Protein AF-A0A1V2QB77-F1 (afdb_monomer)

Foldseek 3Di:
DDCPDPVSVVQQVQFFLDWDFDPCVFLVLDDPPPDDRHIDGDGDCDVCVVVPFDDRYDLSVVVVVCLLQADALVVLVVLLVVLVVLVCLFVVVDPPRFDVVCCVVQVTRLSSLLSNLVSLQQLLVCQAPVDGDINHDPPSSVVSNCSSVNVDHPVVSVVSNVVSSVSSVVSSPVGPRHVGRPPVVVVVSVVVVVVVVVPDDRDD

pLDDT: mean 80.35, std 18.09, range [32.06, 98.62]

Structure (mmCIF, N/CA/C/O backbone):
data_AF-A0A1V2QB77-F1
#
_entry.id   AF-A0A1V2QB77-F1
#
loop_
_atom_site.group_PDB
_atom_site.id
_atom_site.type_symbol
_atom_site.label_atom_id
_atom_site.label_alt_id
_atom_site.label_comp_id
_atom_site.label_asym_id
_atom_site.label_entity_id
_atom_site.label_seq_id
_atom_site.pdbx_PDB_ins_code
_atom_site.Cartn_x
_atom_site.Cartn_y
_atom_site.Cartn_z
_atom_site.occupancy
_atom_site.B_iso_or_equiv
_atom_site.auth_seq_id
_atom_site.auth_comp_id
_atom_site.auth_asym_id
_atom_site.auth_atom_id
_atom_site.pdbx_PDB_model_num
ATOM 1 N N . MET A 1 1 ? 9.855 23.430 3.035 1.00 39.47 1 MET A N 1
ATOM 2 C CA . MET A 1 1 ? 9.643 24.239 1.811 1.00 39.47 1 MET A CA 1
ATOM 3 C C . MET A 1 1 ? 8.223 23.953 1.324 1.00 39.47 1 MET A C 1
ATOM 5 O O . MET A 1 1 ? 7.832 22.796 1.398 1.00 39.47 1 MET A O 1
ATOM 9 N N . LYS A 1 2 ? 7.403 24.943 0.934 1.00 32.06 2 LYS A N 1
ATOM 10 C CA . LYS A 1 2 ? 6.043 24.651 0.428 1.00 32.06 2 LYS A CA 1
ATOM 11 C C . LYS A 1 2 ? 6.124 24.269 -1.052 1.00 32.06 2 LYS A C 1
ATOM 13 O O . LYS A 1 2 ? 6.366 25.130 -1.888 1.00 32.06 2 LYS A O 1
ATOM 18 N N . HIS A 1 3 ? 5.888 22.996 -1.362 1.00 44.03 3 HIS A N 1
ATOM 19 C CA . HIS A 1 3 ? 5.879 22.473 -2.737 1.00 44.03 3 HIS A CA 1
ATOM 20 C C . HIS A 1 3 ? 4.583 22.793 -3.511 1.00 44.03 3 HIS A C 1
ATOM 22 O O . HIS A 1 3 ? 4.414 22.365 -4.642 1.00 44.03 3 HIS A O 1
ATOM 28 N N . SER A 1 4 ? 3.676 23.580 -2.925 1.00 51.41 4 SER A N 1
ATOM 29 C CA . SER A 1 4 ? 2.405 24.012 -3.519 1.00 51.41 4 SER A CA 1
ATOM 30 C C . SER A 1 4 ? 2.523 25.306 -4.343 1.00 51.41 4 SER A C 1
ATOM 32 O O . SER A 1 4 ? 1.584 26.101 -4.368 1.00 51.41 4 SER A O 1
ATOM 34 N N . SER A 1 5 ? 3.690 25.596 -4.928 1.00 56.19 5 SER A N 1
ATOM 35 C CA . SER A 1 5 ? 3.838 26.756 -5.816 1.00 56.19 5 SER A CA 1
ATOM 36 C C . SER A 1 5 ? 3.385 26.388 -7.237 1.00 56.19 5 SER A C 1
ATOM 38 O O . SER A 1 5 ? 3.546 25.231 -7.635 1.00 56.19 5 SER A O 1
ATOM 40 N N . PRO A 1 6 ? 2.892 27.349 -8.043 1.00 58.88 6 PRO A N 1
ATOM 41 C CA . PRO A 1 6 ? 2.571 27.098 -9.451 1.00 58.88 6 PRO A CA 1
ATOM 42 C C . PRO A 1 6 ? 3.759 26.533 -10.245 1.00 58.88 6 PRO A C 1
ATOM 44 O O . PRO A 1 6 ? 3.574 25.740 -11.159 1.00 58.88 6 PRO A O 1
ATOM 47 N N . GLN A 1 7 ? 4.987 26.894 -9.857 1.00 50.34 7 GLN A N 1
ATOM 48 C CA . GLN A 1 7 ? 6.222 26.395 -10.460 1.00 50.34 7 GLN A CA 1
ATOM 49 C C . GLN A 1 7 ? 6.449 24.903 -10.166 1.00 50.34 7 GLN A C 1
ATOM 51 O O . GLN A 1 7 ? 6.724 24.143 -11.089 1.00 50.34 7 GLN A O 1
ATOM 56 N N . PHE A 1 8 ? 6.296 24.461 -8.913 1.00 52.81 8 PHE A N 1
ATOM 57 C CA . PHE A 1 8 ? 6.429 23.041 -8.564 1.00 52.81 8 PHE A CA 1
ATOM 58 C C . PHE A 1 8 ? 5.280 22.198 -9.132 1.00 52.81 8 PHE A C 1
ATOM 60 O O . PHE A 1 8 ? 5.525 21.084 -9.590 1.00 52.81 8 PHE A O 1
ATOM 67 N N . ALA A 1 9 ? 4.059 22.743 -9.178 1.00 59.78 9 ALA A N 1
ATOM 68 C CA . ALA A 1 9 ? 2.928 22.106 -9.850 1.00 59.78 9 ALA A CA 1
ATOM 69 C C . ALA A 1 9 ? 3.197 21.922 -11.355 1.00 59.78 9 ALA A C 1
ATOM 71 O O . ALA A 1 9 ? 3.054 20.817 -11.865 1.00 59.78 9 ALA A O 1
ATOM 72 N N . ALA A 1 10 ? 3.685 22.959 -12.047 1.00 57.38 10 ALA A N 1
ATOM 73 C CA . ALA A 1 10 ? 4.017 22.880 -13.470 1.00 57.38 10 ALA A CA 1
ATOM 74 C C . ALA A 1 10 ? 5.183 21.918 -13.772 1.00 57.38 10 ALA A C 1
ATOM 76 O O . ALA A 1 10 ? 5.152 21.241 -14.797 1.00 57.38 10 ALA A O 1
ATOM 77 N N . ILE A 1 11 ? 6.194 21.832 -12.898 1.00 54.03 11 ILE A N 1
ATOM 78 C CA . ILE A 1 11 ? 7.282 20.842 -13.017 1.00 54.03 11 ILE A CA 1
ATOM 79 C C . ILE A 1 11 ? 6.726 19.421 -12.856 1.00 54.03 11 ILE A C 1
ATOM 81 O O . ILE A 1 11 ? 7.035 18.547 -13.664 1.00 54.03 11 ILE A O 1
ATOM 85 N N . ALA A 1 12 ? 5.866 19.194 -11.858 1.00 56.16 12 ALA A N 1
ATOM 86 C CA . ALA A 1 12 ? 5.223 17.901 -11.657 1.00 56.16 12 ALA A CA 1
ATOM 87 C C . ALA A 1 12 ? 4.338 17.516 -12.856 1.00 56.16 12 ALA A C 1
ATOM 89 O O . ALA A 1 12 ? 4.507 16.429 -13.401 1.00 56.16 12 ALA A O 1
ATOM 90 N N . GLU A 1 13 ? 3.446 18.393 -13.322 1.00 60.09 13 GLU A N 1
ATOM 91 C CA . GLU A 1 13 ? 2.549 18.091 -14.448 1.00 60.09 13 GLU A CA 1
ATOM 92 C C . GLU A 1 13 ? 3.284 17.809 -15.765 1.00 60.09 13 GLU A C 1
ATOM 94 O O . GLU A 1 13 ? 2.809 16.995 -16.552 1.00 60.09 13 GLU A O 1
ATOM 99 N N . ARG A 1 14 ? 4.439 18.445 -16.008 1.00 49.50 14 ARG A N 1
ATOM 100 C CA . ARG A 1 14 ? 5.188 18.311 -17.272 1.00 49.50 14 ARG A CA 1
ATOM 101 C C . ARG A 1 14 ? 6.132 17.114 -17.328 1.00 49.50 14 ARG A C 1
ATOM 103 O O . ARG A 1 14 ? 6.369 16.610 -18.420 1.00 49.50 14 ARG A O 1
ATOM 110 N N . SER A 1 15 ? 6.653 16.667 -16.186 1.00 49.16 15 SER A N 1
ATOM 111 C CA . SER A 1 15 ? 7.662 15.595 -16.119 1.00 49.16 15 SER A CA 1
ATOM 112 C C . SER A 1 15 ? 7.138 14.293 -15.494 1.00 49.16 15 SER A C 1
ATOM 114 O O . SER A 1 15 ? 7.897 13.346 -15.289 1.00 49.16 15 SER A O 1
ATOM 116 N N . THR A 1 16 ? 5.840 14.211 -15.181 1.00 59.75 16 THR A N 1
ATOM 117 C CA . THR A 1 16 ? 5.238 12.985 -14.638 1.00 59.75 16 THR A CA 1
ATOM 118 C C . THR A 1 16 ? 4.987 11.943 -15.736 1.00 59.75 16 THR A C 1
ATOM 120 O O . THR A 1 16 ? 4.058 12.062 -16.527 1.00 59.75 16 THR A O 1
ATOM 123 N N . ILE A 1 17 ? 5.774 10.867 -15.701 1.00 54.66 17 ILE A N 1
ATOM 124 C CA . ILE A 1 17 ? 5.675 9.659 -16.544 1.00 54.66 17 ILE A CA 1
ATOM 125 C C . ILE A 1 17 ? 4.428 8.839 -16.207 1.00 54.66 17 ILE A C 1
ATOM 127 O O . ILE A 1 17 ? 3.797 8.214 -17.058 1.00 54.66 17 ILE A O 1
ATOM 131 N N . LEU A 1 18 ? 4.099 8.786 -14.919 1.00 58.28 18 LEU A N 1
ATOM 132 C CA . LEU A 1 18 ? 2.979 8.019 -14.404 1.00 58.28 18 LEU A CA 1
ATOM 133 C C . LEU A 1 18 ? 2.288 8.849 -13.337 1.00 58.28 18 LEU A C 1
ATOM 135 O O . LEU A 1 18 ? 2.729 8.844 -12.190 1.00 58.28 18 LEU A O 1
ATOM 139 N N . ARG A 1 19 ? 1.211 9.545 -13.714 1.00 69.25 19 ARG A N 1
ATOM 140 C CA . ARG A 1 19 ? 0.287 10.139 -12.749 1.00 69.25 19 ARG A CA 1
ATOM 141 C C . ARG A 1 19 ? -0.822 9.137 -12.508 1.00 69.25 19 ARG A C 1
ATOM 143 O O . ARG A 1 19 ? -1.730 8.998 -13.323 1.00 69.25 19 ARG A O 1
ATOM 150 N N . VAL A 1 20 ? -0.725 8.418 -11.401 1.00 71.56 20 VAL A N 1
ATOM 151 C CA . VAL A 1 20 ? -1.855 7.656 -10.880 1.00 71.56 20 VAL A CA 1
ATOM 152 C C . VAL A 1 20 ? -2.559 8.521 -9.852 1.00 71.56 20 VAL A C 1
ATOM 154 O O . VAL A 1 20 ? -1.921 9.106 -8.976 1.00 71.56 20 VAL A O 1
ATOM 157 N N . GLN A 1 21 ? -3.882 8.603 -9.942 1.00 77.88 21 GLN A N 1
ATOM 158 C CA . GLN A 1 21 ? -4.649 8.985 -8.768 1.00 77.88 21 GLN A CA 1
ATOM 159 C C . GLN A 1 21 ? -4.382 7.906 -7.701 1.00 77.88 21 GLN A C 1
ATOM 161 O O . GLN A 1 21 ? -4.268 6.719 -8.017 1.00 77.88 21 GLN A O 1
ATOM 166 N N . VAL A 1 22 ? -4.206 8.318 -6.452 1.00 77.19 22 VAL A N 1
ATOM 167 C CA . VAL A 1 22 ? -3.980 7.418 -5.315 1.00 77.19 22 VAL A CA 1
ATOM 168 C C . VAL A 1 22 ? -4.951 7.790 -4.196 1.00 77.19 22 VAL A C 1
ATOM 170 O O . VAL A 1 22 ? -5.940 8.486 -4.430 1.00 77.19 22 VAL A O 1
ATOM 173 N N . GLY A 1 23 ? -4.706 7.305 -2.979 1.00 77.50 23 GLY A N 1
ATOM 174 C CA . GLY A 1 23 ? -5.490 7.722 -1.823 1.00 77.50 23 GLY A CA 1
ATOM 175 C C . GLY A 1 23 ? -6.938 7.234 -1.853 1.00 77.50 23 GLY A C 1
ATO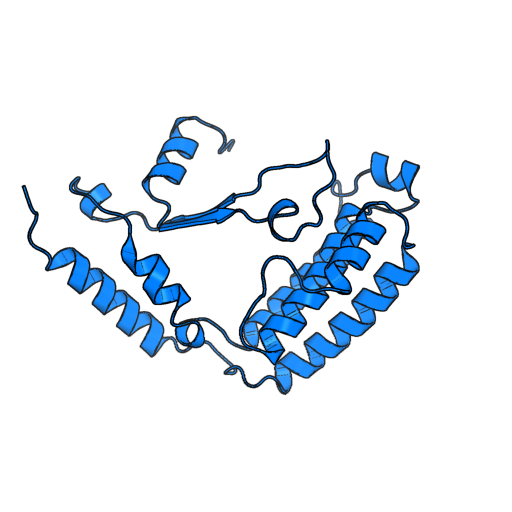M 176 O O . GLY A 1 23 ? -7.309 6.331 -2.607 1.00 77.50 23 GLY A O 1
ATOM 177 N N . SER A 1 24 ? -7.755 7.790 -0.959 1.00 74.06 24 SER A N 1
ATOM 178 C CA . SER A 1 24 ? -9.091 7.270 -0.616 1.00 74.06 24 SER A CA 1
ATOM 179 C C . SER A 1 24 ? -9.999 7.074 -1.836 1.00 74.06 24 SER A C 1
ATOM 181 O O . SER A 1 24 ? -10.720 6.081 -1.905 1.00 74.06 24 SER A O 1
ATOM 183 N N . GLY A 1 25 ? -9.929 7.986 -2.813 1.00 77.81 25 GLY A N 1
ATOM 184 C CA . GLY A 1 25 ? -10.757 7.962 -4.021 1.00 77.81 25 GLY A CA 1
ATOM 185 C C . GLY A 1 25 ? -10.604 6.684 -4.845 1.00 77.81 25 GLY A C 1
ATOM 186 O O . GLY A 1 25 ? -11.597 6.025 -5.141 1.00 77.81 25 GLY A O 1
ATOM 187 N N . VAL A 1 26 ? -9.371 6.285 -5.169 1.00 79.62 26 VAL A N 1
ATOM 188 C CA . VAL A 1 26 ? -9.114 5.138 -6.069 1.00 79.62 26 VAL A CA 1
ATOM 189 C C . VAL A 1 26 ? -9.321 3.796 -5.378 1.00 79.62 26 VAL A C 1
ATOM 191 O O . VAL A 1 26 ? -9.775 2.834 -5.992 1.00 79.62 26 VAL A O 1
ATOM 194 N N . HIS A 1 27 ? -9.066 3.740 -4.073 1.00 76.62 27 HIS A N 1
ATOM 195 C CA . HIS A 1 27 ? -9.426 2.583 -3.255 1.00 76.62 27 HIS A CA 1
ATOM 196 C C . HIS A 1 27 ? -10.933 2.514 -2.956 1.00 76.62 27 HIS A C 1
ATOM 198 O O . HIS A 1 27 ? -11.372 1.577 -2.299 1.00 76.62 27 HIS A O 1
ATOM 204 N N . GLY A 1 28 ? -11.721 3.505 -3.391 1.00 75.75 28 GLY A N 1
ATOM 205 C CA . GLY A 1 28 ? -13.160 3.601 -3.157 1.00 75.75 28 GLY A CA 1
ATOM 206 C C . GLY A 1 28 ? -13.563 3.928 -1.714 1.00 75.75 28 GLY A C 1
ATOM 207 O O . GLY A 1 28 ? -14.758 4.040 -1.451 1.00 75.75 28 GLY A O 1
ATOM 208 N N . THR A 1 29 ? -12.610 4.113 -0.795 1.00 75.50 29 THR A N 1
ATOM 209 C CA . THR A 1 29 ? -12.823 4.412 0.637 1.00 75.50 29 THR A CA 1
ATOM 210 C C . THR A 1 29 ? -12.960 5.910 0.947 1.00 75.50 29 THR A C 1
ATOM 212 O O . THR A 1 29 ? -12.952 6.317 2.111 1.00 75.50 29 THR A O 1
ATOM 215 N N . ALA A 1 30 ? -13.084 6.722 -0.102 1.00 77.44 30 ALA A N 1
ATOM 216 C CA . ALA A 1 30 ? -13.562 8.099 -0.082 1.00 77.44 30 ALA A CA 1
ATOM 217 C C . ALA A 1 30 ? -14.900 8.250 0.672 1.00 77.44 30 ALA A C 1
ATOM 219 O O . ALA A 1 30 ? -15.753 7.359 0.639 1.00 77.44 30 ALA A O 1
ATOM 220 N N . ILE A 1 31 ? -15.083 9.392 1.340 1.00 72.19 31 ILE A N 1
ATOM 221 C CA . ILE A 1 31 ? -16.348 9.796 1.966 1.00 72.19 31 ILE A CA 1
ATOM 222 C C . ILE A 1 31 ? -16.729 11.154 1.395 1.00 72.19 31 ILE A C 1
ATOM 224 O O . ILE A 1 31 ? -16.030 12.146 1.605 1.00 72.19 31 ILE A O 1
ATOM 228 N N . GLN A 1 32 ? -17.901 11.196 0.761 1.00 67.12 32 GLN A N 1
ATOM 229 C CA . GLN A 1 32 ? -18.459 12.387 0.136 1.00 67.12 32 GLN A CA 1
ATOM 230 C C . GLN A 1 32 ? -18.414 13.596 1.090 1.00 67.12 32 GLN A C 1
ATOM 232 O O . GLN A 1 32 ? -19.028 13.590 2.157 1.00 67.12 32 GLN A O 1
ATOM 237 N N . GLY A 1 33 ? -17.668 14.633 0.698 1.00 64.44 33 GLY A N 1
ATOM 238 C CA . GLY A 1 33 ? -17.461 15.853 1.490 1.00 64.44 33 GLY A CA 1
ATOM 239 C C . GLY A 1 33 ? -16.198 15.881 2.367 1.00 64.44 33 GLY A C 1
ATOM 240 O O . GLY A 1 33 ? -15.935 16.908 2.985 1.00 64.44 33 GLY A O 1
ATOM 241 N N . GLN A 1 34 ? -15.397 14.810 2.407 1.00 61.62 34 GLN A N 1
ATOM 242 C CA . GLN A 1 34 ? -14.071 14.768 3.055 1.00 61.62 34 GLN A CA 1
ATOM 243 C C . GLN A 1 34 ? -12.936 14.361 2.095 1.00 61.62 34 GLN A C 1
ATOM 245 O O . GLN A 1 34 ? -11.851 13.992 2.548 1.00 61.62 34 GLN A O 1
ATOM 250 N N . ASP A 1 35 ? -13.182 14.395 0.785 1.00 57.47 35 ASP A N 1
ATOM 251 C CA . ASP A 1 35 ? -12.281 13.807 -0.206 1.00 57.47 35 ASP A CA 1
ATOM 252 C C . ASP A 1 35 ? -11.169 14.761 -0.663 1.00 57.47 35 ASP A C 1
ATOM 254 O O . ASP A 1 35 ? -11.401 15.764 -1.341 1.00 57.47 35 ASP A O 1
ATOM 258 N N . ASP A 1 36 ? -9.936 14.382 -0.335 1.00 62.44 36 ASP A N 1
ATOM 259 C CA . ASP A 1 36 ? -8.702 14.840 -0.956 1.00 62.44 36 ASP A CA 1
ATOM 260 C C . ASP A 1 36 ? -8.460 14.084 -2.288 1.00 62.44 36 ASP A C 1
ATOM 262 O O . ASP A 1 36 ? -8.476 12.852 -2.339 1.00 62.44 36 ASP A O 1
ATOM 266 N N . ARG A 1 37 ? -8.225 14.807 -3.400 1.00 68.56 37 ARG A N 1
ATOM 267 C CA . ARG A 1 37 ? -7.758 14.193 -4.663 1.00 68.56 37 ARG A CA 1
ATOM 268 C C . ARG A 1 37 ? -6.249 13.980 -4.582 1.00 68.56 37 ARG A C 1
ATOM 270 O O . ARG A 1 37 ? -5.475 14.816 -5.041 1.00 68.56 37 ARG A O 1
ATOM 277 N N . ASP A 1 38 ? -5.849 12.853 -4.010 1.00 75.69 38 ASP A N 1
ATOM 278 C CA . ASP A 1 38 ? -4.448 12.443 -3.996 1.00 75.69 38 ASP A CA 1
ATOM 279 C C . ASP A 1 38 ? -3.998 11.963 -5.388 1.00 75.69 38 ASP A C 1
ATOM 281 O O . ASP A 1 38 ? -4.652 11.136 -6.030 1.00 75.69 38 ASP A O 1
ATOM 285 N N . GLU A 1 39 ? -2.837 12.429 -5.842 1.00 78.19 39 GLU A N 1
ATOM 286 C CA . GLU A 1 39 ? -2.163 11.948 -7.050 1.00 78.19 39 GLU A CA 1
ATOM 287 C C . GLU A 1 39 ? -0.701 11.637 -6.718 1.00 78.19 39 GLU A C 1
ATOM 289 O O . GLU A 1 39 ? -0.023 12.429 -6.063 1.00 78.19 39 GLU A O 1
ATOM 294 N N . MET A 1 40 ? -0.202 10.486 -7.174 1.00 71.00 40 MET A N 1
ATOM 295 C CA . MET A 1 40 ? 1.212 10.133 -7.082 1.00 71.00 40 MET A CA 1
ATOM 296 C C . MET A 1 40 ? 1.814 10.125 -8.483 1.00 71.00 40 MET A C 1
ATOM 298 O O . MET A 1 40 ? 1.353 9.405 -9.371 1.00 71.00 40 MET A O 1
ATOM 302 N N . GLY A 1 41 ? 2.843 10.950 -8.664 1.00 67.38 41 GLY A N 1
ATOM 303 C CA . GLY A 1 41 ? 3.648 11.004 -9.875 1.00 67.38 41 GLY A CA 1
ATOM 304 C C . GLY A 1 41 ? 4.930 10.191 -9.722 1.00 67.38 41 GLY A C 1
ATOM 305 O O . GLY A 1 41 ? 5.663 10.386 -8.752 1.00 67.38 41 GLY A O 1
ATOM 306 N N . ILE A 1 42 ? 5.247 9.337 -10.697 1.00 63.88 42 ILE A N 1
ATOM 307 C CA . ILE A 1 42 ? 6.650 9.015 -10.995 1.00 63.88 42 ILE A CA 1
ATOM 308 C C . ILE A 1 42 ? 7.134 10.037 -12.017 1.00 63.88 42 ILE A C 1
ATOM 310 O O . ILE A 1 42 ? 6.538 10.180 -13.083 1.00 63.88 42 ILE A O 1
ATOM 314 N N . CYS A 1 43 ? 8.217 10.728 -11.682 1.00 58.72 43 CYS A N 1
ATOM 315 C CA . CYS A 1 43 ? 8.886 11.716 -12.516 1.00 58.72 43 CYS A CA 1
ATOM 316 C C . CYS A 1 43 ? 10.332 11.259 -12.744 1.00 58.72 43 CYS A C 1
ATOM 318 O O . CYS A 1 43 ? 10.996 10.832 -11.799 1.00 58.72 43 CYS A O 1
ATOM 320 N N . VAL A 1 44 ? 10.812 11.351 -13.983 1.00 50.56 44 VAL A N 1
ATOM 321 C CA . VAL A 1 44 ? 12.249 11.396 -14.295 1.00 50.56 44 VAL A CA 1
ATOM 322 C C . VAL A 1 44 ? 12.473 12.753 -14.933 1.00 50.56 44 VAL A C 1
ATOM 324 O O . VAL A 1 44 ? 11.677 13.148 -15.778 1.00 50.56 44 VAL A O 1
ATOM 327 N N . GLU A 1 45 ? 13.530 13.459 -14.539 1.00 49.16 45 GLU A N 1
ATOM 328 C CA . GLU A 1 45 ? 13.966 14.676 -15.227 1.00 49.16 45 GLU A CA 1
ATOM 329 C C . GLU A 1 45 ? 14.487 14.283 -16.624 1.00 49.16 45 GLU A C 1
ATOM 331 O O . GLU A 1 45 ? 15.532 13.633 -16.713 1.00 49.16 45 GLU A O 1
ATOM 336 N N . PRO A 1 46 ? 13.766 14.587 -17.722 1.00 46.62 46 PRO A N 1
ATOM 337 C CA . PRO A 1 46 ? 14.113 14.026 -19.027 1.00 46.62 46 PRO A CA 1
ATOM 338 C C . PRO A 1 46 ? 15.255 14.818 -19.684 1.00 46.62 46 PRO A C 1
ATOM 340 O O . PRO A 1 46 ? 15.186 16.047 -19.695 1.00 46.62 46 PRO A O 1
ATOM 343 N N . PRO A 1 47 ? 16.271 14.189 -20.305 1.00 42.44 47 PRO A N 1
ATOM 344 C CA . PRO A 1 47 ? 17.364 14.906 -20.965 1.00 42.44 47 PRO A CA 1
ATOM 345 C C . PRO A 1 47 ? 16.906 15.836 -22.092 1.00 42.44 47 PRO A C 1
ATOM 347 O O . PRO A 1 47 ? 17.423 16.937 -22.203 1.00 42.44 47 PRO A O 1
ATOM 350 N N . GLU A 1 48 ? 15.871 15.489 -22.856 1.00 41.59 48 GLU A N 1
ATOM 351 C CA . GLU A 1 48 ? 15.250 16.363 -23.873 1.00 41.59 48 GLU A CA 1
ATOM 352 C C . GLU A 1 48 ? 14.247 17.362 -23.266 1.00 41.59 48 GLU A C 1
ATOM 354 O O . GLU A 1 48 ? 13.562 18.091 -23.971 1.00 41.59 48 GLU A O 1
ATOM 359 N N . TYR A 1 49 ? 14.193 17.450 -21.941 1.00 46.59 49 TYR A N 1
ATOM 360 C CA . TYR A 1 49 ? 13.600 18.539 -21.161 1.00 46.59 49 TYR A CA 1
ATOM 361 C C . TYR A 1 49 ? 14.666 19.228 -20.273 1.00 46.59 49 TYR A C 1
ATOM 363 O O . TYR A 1 49 ? 14.398 20.275 -19.689 1.00 46.59 49 TYR A O 1
ATOM 371 N N . VAL A 1 50 ? 15.899 18.703 -20.264 1.00 41.66 50 VAL A N 1
ATOM 372 C CA . VAL A 1 50 ? 17.157 19.411 -19.976 1.00 41.66 50 VAL A CA 1
ATOM 373 C C . VAL A 1 50 ? 17.689 20.103 -21.256 1.00 41.66 50 VAL A C 1
ATOM 375 O O . VAL A 1 50 ? 18.417 21.085 -21.144 1.00 41.66 50 VAL A O 1
ATOM 378 N N . VAL A 1 51 ? 17.291 19.654 -22.467 1.00 38.53 51 VAL A N 1
ATOM 379 C CA . VAL A 1 51 ? 17.694 20.227 -23.780 1.00 38.53 51 VAL A CA 1
ATOM 380 C C . VAL A 1 51 ? 16.559 20.538 -24.792 1.00 38.53 51 VAL A C 1
ATOM 382 O O . VAL A 1 51 ? 16.845 21.101 -25.843 1.00 38.53 51 VAL A O 1
ATOM 385 N N . GLY A 1 52 ? 15.283 20.260 -24.481 1.00 41.97 52 GLY A N 1
ATOM 386 C CA . GLY A 1 52 ? 14.086 20.914 -25.068 1.00 41.97 52 GLY A CA 1
ATOM 387 C C . GLY A 1 52 ? 13.436 20.386 -26.3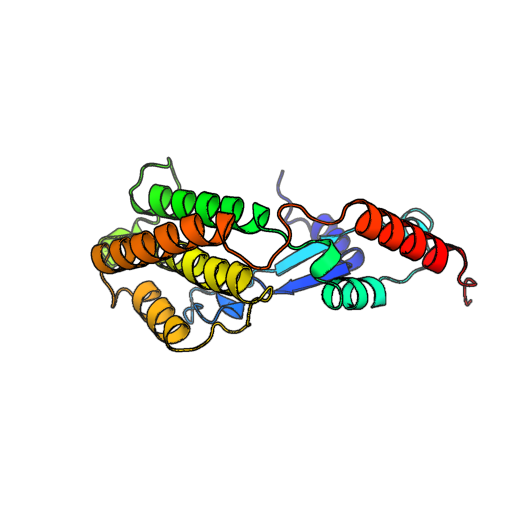73 1.00 41.97 52 GLY A C 1
ATO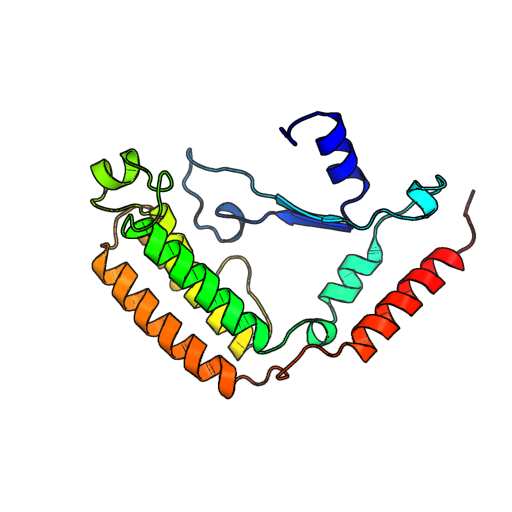M 388 O O . GLY A 1 52 ? 13.313 21.176 -27.306 1.00 41.97 52 GLY A O 1
ATOM 389 N N . LEU A 1 53 ? 12.975 19.120 -26.461 1.00 39.25 53 LEU A N 1
ATOM 390 C CA . LEU A 1 53 ? 12.417 18.509 -27.699 1.00 39.25 53 LEU A CA 1
ATOM 391 C C . LEU A 1 53 ? 11.189 17.551 -27.573 1.00 39.25 53 LEU A C 1
ATOM 393 O O . LEU A 1 53 ? 10.661 17.166 -28.614 1.00 39.25 53 LEU A O 1
ATOM 397 N N . GLU A 1 54 ? 10.703 17.199 -26.368 1.00 40.34 54 GLU A N 1
ATOM 398 C CA . GLU A 1 54 ? 9.599 16.219 -26.106 1.00 40.34 54 GLU A CA 1
ATOM 399 C C . GLU A 1 54 ? 9.916 14.710 -26.393 1.00 40.34 54 GLU A C 1
ATOM 401 O O . GLU A 1 54 ? 10.947 14.420 -26.989 1.00 40.34 54 GLU A O 1
ATOM 406 N N . ARG A 1 55 ? 9.164 13.661 -25.959 1.00 48.56 55 ARG A N 1
ATOM 407 C CA . ARG A 1 55 ? 7.825 13.523 -25.305 1.00 48.56 55 ARG A CA 1
ATOM 408 C C . ARG A 1 55 ? 7.712 12.316 -24.320 1.00 48.56 55 ARG A C 1
ATOM 410 O O . ARG A 1 55 ? 8.253 11.246 -24.561 1.00 48.56 55 ARG A O 1
ATOM 417 N N . PHE A 1 56 ? 6.907 12.492 -23.263 1.00 50.47 56 PHE A N 1
ATOM 418 C CA . PHE A 1 56 ? 6.698 11.683 -22.031 1.00 50.47 56 PHE A CA 1
ATOM 419 C C . PHE A 1 56 ? 6.151 10.215 -21.980 1.00 50.47 56 PHE A C 1
ATOM 421 O O . PHE A 1 56 ? 5.980 9.719 -20.867 1.00 50.47 56 PHE A O 1
ATOM 428 N N . ASP A 1 57 ? 5.733 9.538 -23.064 1.00 56.12 57 ASP A N 1
ATOM 429 C CA . ASP A 1 57 ? 4.565 8.603 -22.979 1.00 56.12 57 ASP A CA 1
ATOM 430 C C . ASP A 1 57 ? 4.806 7.080 -22.680 1.00 56.12 57 ASP A C 1
ATOM 432 O O . ASP A 1 57 ? 4.665 6.615 -21.545 1.00 56.12 57 ASP A O 1
ATOM 436 N N . ASP A 1 58 ? 5.104 6.247 -23.691 1.00 62.69 58 ASP A N 1
ATOM 437 C CA . ASP A 1 58 ? 4.876 4.779 -23.695 1.00 62.69 58 ASP A CA 1
ATOM 438 C C . ASP A 1 58 ? 5.612 3.927 -22.645 1.00 62.69 58 ASP A C 1
ATOM 440 O O . ASP A 1 58 ? 5.136 2.851 -22.258 1.00 62.69 58 ASP A O 1
ATOM 444 N N . LEU A 1 59 ? 6.764 4.383 -22.151 1.00 70.69 59 LEU A N 1
ATOM 445 C CA . LEU A 1 59 ? 7.614 3.612 -21.234 1.00 70.69 59 LEU A CA 1
ATOM 446 C C . LEU A 1 59 ? 6.894 3.271 -19.917 1.00 70.69 59 LEU A C 1
ATOM 448 O O . LEU A 1 59 ? 7.079 2.185 -19.363 1.00 70.69 59 LEU A O 1
ATOM 452 N N . GLY A 1 60 ? 6.007 4.156 -19.449 1.00 66.50 60 GLY A N 1
ATOM 453 C CA . GLY A 1 60 ? 5.181 3.924 -18.263 1.00 66.50 60 GLY A CA 1
ATOM 454 C C . GLY A 1 60 ? 4.075 2.879 -18.466 1.00 66.50 60 GLY A C 1
ATOM 455 O O . GLY A 1 60 ? 3.586 2.311 -17.487 1.00 66.50 60 GLY A O 1
ATOM 456 N N . ARG A 1 61 ? 3.656 2.595 -19.709 1.00 69.38 61 ARG A N 1
ATOM 457 C CA . ARG A 1 61 ? 2.802 1.433 -20.027 1.00 69.38 61 ARG A CA 1
ATOM 458 C C . ARG A 1 61 ? 3.633 0.154 -20.056 1.00 69.38 61 ARG A C 1
ATOM 460 O O . ARG A 1 61 ? 3.230 -0.831 -19.445 1.00 69.38 61 ARG A O 1
ATOM 467 N N . GLU A 1 62 ? 4.805 0.192 -20.687 1.00 76.44 62 GLU A N 1
ATOM 468 C CA . GLU A 1 62 ? 5.679 -0.977 -20.819 1.00 76.44 62 GLU A CA 1
ATOM 469 C C . GLU A 1 62 ? 6.154 -1.517 -19.459 1.00 76.44 62 GLU A C 1
ATOM 471 O O . GLU A 1 62 ? 6.067 -2.718 -19.219 1.00 76.44 62 GLU A O 1
ATOM 476 N N . LEU A 1 63 ? 6.577 -0.645 -18.535 1.00 77.19 63 LEU A N 1
ATOM 477 C CA . LEU A 1 63 ? 7.016 -1.069 -17.199 1.00 77.19 63 LEU A CA 1
ATOM 478 C C . LEU A 1 63 ? 5.867 -1.662 -16.363 1.00 77.19 63 LEU A C 1
ATOM 480 O O . LEU A 1 63 ? 6.062 -2.645 -15.656 1.00 77.19 63 LEU A O 1
ATOM 484 N N . ARG A 1 64 ? 4.646 -1.117 -16.479 1.00 74.88 64 ARG A N 1
ATOM 485 C CA . ARG A 1 64 ? 3.449 -1.681 -15.820 1.00 74.88 64 ARG A CA 1
ATOM 486 C C . ARG A 1 64 ? 3.025 -3.032 -16.399 1.00 74.88 64 ARG A C 1
ATOM 488 O O . ARG A 1 64 ? 2.398 -3.814 -15.691 1.00 74.88 64 ARG A O 1
ATOM 495 N N . ALA A 1 65 ? 3.366 -3.311 -17.657 1.00 80.69 65 ALA A N 1
ATOM 496 C CA . ALA A 1 65 ? 3.151 -4.612 -18.283 1.00 80.69 65 ALA A CA 1
ATOM 497 C C . ALA A 1 65 ? 4.198 -5.668 -17.872 1.00 80.69 65 ALA A C 1
ATOM 499 O O . ALA A 1 65 ? 3.982 -6.844 -18.153 1.00 80.69 65 ALA A O 1
ATOM 500 N N . LYS A 1 66 ? 5.288 -5.259 -17.202 1.00 82.50 66 LYS A N 1
ATOM 501 C CA . LYS A 1 66 ? 6.417 -6.104 -16.778 1.00 82.50 66 LYS A CA 1
ATOM 502 C C . LYS A 1 66 ? 6.656 -6.047 -15.253 1.00 82.50 66 LYS A C 1
ATOM 504 O O . LYS A 1 66 ? 7.731 -5.631 -14.805 1.00 82.50 66 LYS A O 1
ATOM 509 N N . PRO A 1 67 ? 5.654 -6.386 -14.413 1.00 80.88 67 PRO A N 1
ATOM 510 C CA . PRO A 1 67 ? 5.766 -6.295 -12.955 1.00 80.88 67 PRO A CA 1
ATOM 511 C C . PRO A 1 67 ? 6.900 -7.154 -12.368 1.00 80.88 67 PRO A C 1
ATOM 513 O O . PRO A 1 67 ? 7.454 -6.793 -11.331 1.00 80.88 67 PRO A O 1
ATOM 516 N N . GLU A 1 68 ? 7.294 -8.240 -13.036 1.00 82.12 68 GLU A N 1
ATOM 517 C CA . GLU A 1 68 ? 8.402 -9.131 -12.666 1.00 82.12 68 GLU A CA 1
ATOM 518 C C . GLU A 1 68 ? 9.765 -8.427 -12.548 1.00 82.12 68 GLU A C 1
ATOM 520 O O . GLU A 1 68 ? 10.639 -8.895 -11.822 1.00 82.12 68 GLU A O 1
ATOM 525 N N . ILE A 1 69 ? 9.932 -7.268 -13.194 1.00 83.06 69 ILE A N 1
ATOM 526 C CA . ILE A 1 69 ? 11.141 -6.438 -13.095 1.00 83.06 69 ILE A CA 1
ATOM 527 C C . ILE A 1 69 ? 11.296 -5.835 -11.687 1.00 83.06 69 ILE A C 1
ATOM 529 O O . ILE A 1 69 ? 12.410 -5.658 -11.193 1.00 83.06 69 ILE A O 1
ATOM 533 N N . VAL A 1 70 ? 10.180 -5.476 -11.044 1.00 83.50 70 VAL A N 1
ATOM 534 C CA . VAL A 1 70 ? 10.164 -4.612 -9.848 1.00 83.50 70 VAL A CA 1
ATOM 535 C C . VAL A 1 70 ? 9.546 -5.268 -8.615 1.00 83.50 70 VAL A C 1
ATOM 537 O O . VAL A 1 70 ? 9.909 -4.913 -7.491 1.00 83.50 70 VAL A O 1
ATOM 540 N N . LEU A 1 71 ? 8.621 -6.214 -8.792 1.00 90.75 71 LEU A N 1
ATOM 541 C CA . LEU A 1 71 ? 7.950 -6.888 -7.687 1.00 90.75 71 LEU A CA 1
ATOM 542 C C . LEU A 1 71 ? 8.829 -7.969 -7.065 1.00 90.75 71 LEU A C 1
ATOM 544 O O . LEU A 1 71 ? 9.545 -8.704 -7.734 1.00 90.75 71 LEU A O 1
ATOM 548 N N . SER A 1 72 ? 8.751 -8.063 -5.742 1.00 93.69 72 SER A N 1
ATOM 549 C CA . SER A 1 72 ? 9.440 -9.072 -4.944 1.00 93.69 72 SER A CA 1
ATOM 550 C C . SER A 1 72 ? 8.824 -9.151 -3.553 1.00 93.69 72 SER A C 1
ATOM 552 O O . SER A 1 72 ? 8.122 -8.231 -3.120 1.00 93.69 72 SER A O 1
ATOM 554 N N . ARG A 1 73 ? 9.166 -10.198 -2.801 1.00 93.81 73 ARG A N 1
ATOM 555 C CA . ARG A 1 73 ? 8.749 -10.370 -1.399 1.00 93.81 73 ARG A CA 1
ATOM 556 C C . ARG A 1 73 ? 9.178 -9.217 -0.481 1.00 93.81 73 ARG A C 1
ATOM 558 O O . ARG A 1 73 ? 8.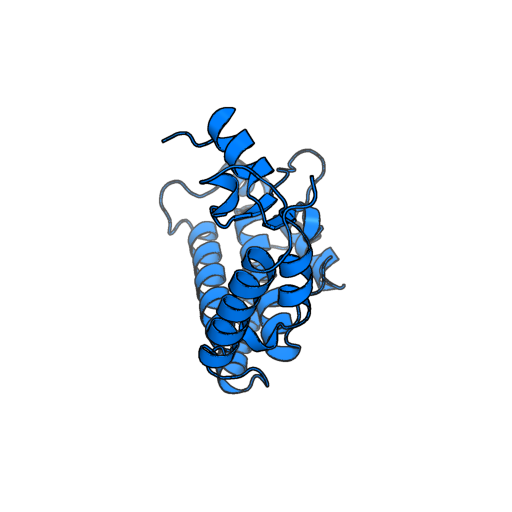529 -8.978 0.536 1.00 93.81 73 ARG A O 1
ATOM 565 N N . GLN A 1 74 ? 10.188 -8.425 -0.864 1.00 93.44 74 GLN A N 1
ATOM 566 C CA . GLN A 1 74 ? 10.575 -7.201 -0.141 1.00 93.44 74 GLN A CA 1
ATOM 567 C C . GLN A 1 74 ? 9.443 -6.164 -0.052 1.00 93.44 74 GLN A C 1
ATOM 569 O O . GLN A 1 74 ? 9.447 -5.339 0.865 1.00 93.44 74 GLN A O 1
ATOM 574 N N . ALA A 1 75 ? 8.460 -6.203 -0.961 1.00 92.88 75 ALA A N 1
ATOM 575 C CA . ALA A 1 75 ? 7.265 -5.369 -0.871 1.00 92.88 75 ALA A CA 1
ATOM 576 C C . ALA A 1 75 ? 6.475 -5.650 0.421 1.00 92.88 75 ALA A C 1
ATOM 578 O O . ALA A 1 75 ? 6.055 -4.705 1.089 1.00 92.88 75 ALA A O 1
ATOM 579 N N . GLY A 1 76 ? 6.360 -6.918 0.836 1.00 94.44 76 GLY A N 1
ATOM 580 C CA . GLY A 1 76 ? 5.647 -7.325 2.052 1.00 94.44 76 GLY A CA 1
ATOM 581 C C . GLY A 1 76 ? 6.169 -6.634 3.311 1.00 94.44 76 GLY A C 1
ATOM 582 O O . GLY A 1 76 ? 5.397 -6.065 4.080 1.00 94.44 76 GLY A O 1
ATOM 583 N N . MET A 1 77 ? 7.496 -6.555 3.464 1.00 94.00 77 MET A N 1
ATOM 584 C CA . MET A 1 77 ? 8.135 -5.838 4.578 1.00 94.00 77 MET A CA 1
ATOM 585 C C . MET A 1 77 ? 7.746 -4.350 4.621 1.00 94.00 77 MET A C 1
ATOM 587 O O . MET A 1 77 ? 7.654 -3.757 5.698 1.00 94.00 77 MET A O 1
ATOM 591 N N . ARG A 1 78 ? 7.500 -3.728 3.458 1.00 94.62 78 ARG A N 1
ATOM 592 C CA . ARG A 1 78 ? 7.024 -2.340 3.372 1.00 94.62 78 ARG A CA 1
ATOM 593 C C . ARG A 1 78 ? 5.550 -2.233 3.748 1.00 94.62 78 ARG A C 1
ATOM 595 O O . ARG A 1 78 ? 5.222 -1.336 4.519 1.00 94.62 78 ARG A O 1
ATOM 602 N N . PHE A 1 79 ? 4.693 -3.145 3.285 1.00 97.00 79 PHE A N 1
ATOM 603 C CA . PHE A 1 79 ? 3.283 -3.191 3.691 1.00 97.00 79 PHE A CA 1
ATOM 604 C C . PHE A 1 79 ? 3.130 -3.346 5.208 1.00 97.00 79 PHE A C 1
ATOM 606 O O . PHE A 1 79 ? 2.472 -2.506 5.820 1.00 97.00 79 PHE A O 1
ATOM 613 N N . ILE A 1 80 ? 3.831 -4.303 5.828 1.00 97.31 80 ILE A N 1
ATOM 614 C CA . ILE A 1 80 ? 3.868 -4.471 7.293 1.00 97.31 80 ILE A CA 1
ATOM 615 C C . ILE A 1 80 ? 4.363 -3.190 7.979 1.00 97.31 80 ILE A C 1
ATOM 617 O O . ILE A 1 80 ? 3.728 -2.689 8.907 1.00 97.31 80 ILE A O 1
ATOM 621 N N . GLY A 1 81 ? 5.476 -2.611 7.514 1.00 97.00 81 GLY A N 1
ATOM 622 C CA . GLY A 1 81 ? 6.028 -1.380 8.086 1.00 97.00 81 GLY A CA 1
ATOM 623 C C . GLY A 1 81 ? 5.054 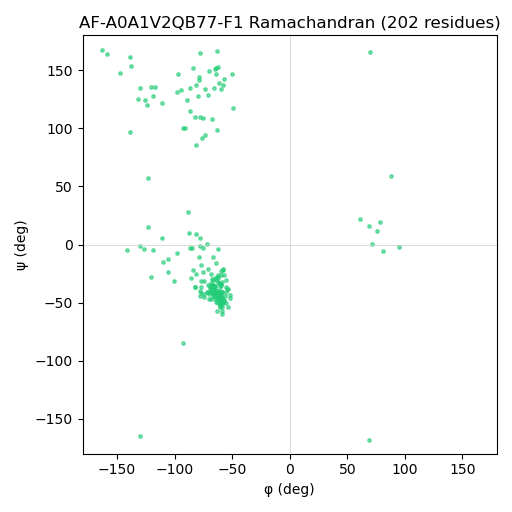-0.197 8.032 1.00 97.00 81 GLY A C 1
ATOM 624 O O . GLY A 1 81 ? 4.923 0.545 9.009 1.00 97.00 81 GLY A O 1
ATOM 625 N N . TYR A 1 82 ? 4.327 -0.034 6.922 1.00 96.19 82 TYR A N 1
ATOM 626 C CA . TYR A 1 82 ? 3.295 0.993 6.798 1.00 96.19 82 TYR A CA 1
ATOM 627 C C . TYR A 1 82 ? 2.056 0.679 7.646 1.00 96.19 82 TYR A C 1
ATOM 629 O O . TYR A 1 82 ? 1.561 1.599 8.296 1.00 96.19 82 TYR A O 1
ATOM 637 N N . LEU A 1 83 ? 1.594 -0.575 7.707 1.00 97.12 83 LEU A N 1
ATOM 638 C CA . LEU A 1 83 ? 0.469 -1.023 8.540 1.00 97.12 83 LEU A CA 1
ATOM 639 C C . LEU A 1 83 ? 0.750 -0.726 10.020 1.00 97.12 83 LEU A C 1
ATOM 641 O O . LEU A 1 83 ? -0.001 0.027 10.644 1.00 97.12 83 LEU A O 1
ATOM 645 N N . ARG A 1 84 ? 1.897 -1.182 10.547 1.00 96.62 84 ARG A N 1
ATOM 646 C CA . ARG A 1 84 ? 2.384 -0.876 11.908 1.00 96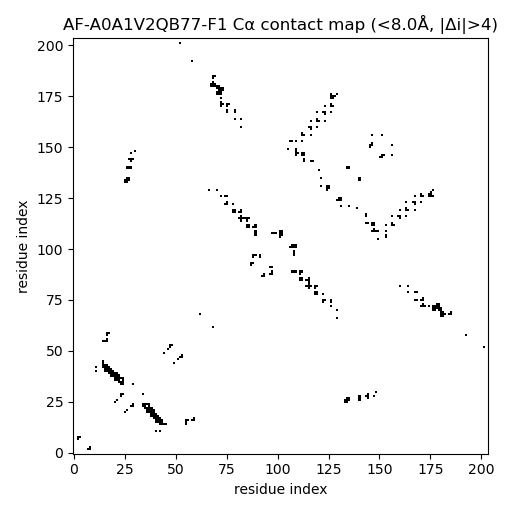.62 84 ARG A CA 1
ATOM 647 C C . ARG A 1 84 ? 2.470 0.634 12.163 1.00 96.62 84 ARG A C 1
ATOM 649 O O . ARG A 1 84 ? 2.118 1.113 13.238 1.00 96.62 84 ARG A O 1
ATOM 656 N N . SER A 1 85 ? 2.883 1.407 11.157 1.00 94.69 85 SER A N 1
ATOM 657 C CA . SER A 1 85 ? 2.923 2.875 11.197 1.00 94.69 85 SER A CA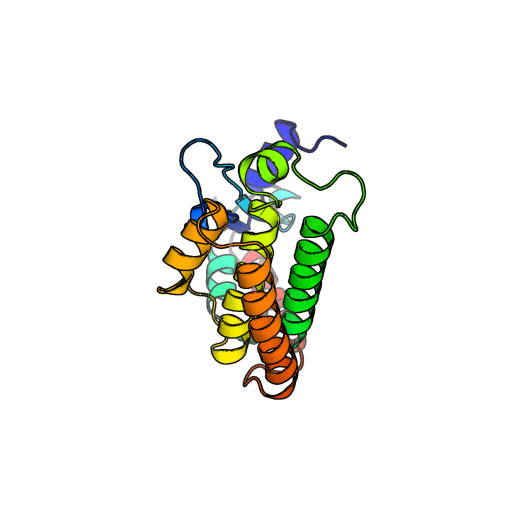 1
ATOM 658 C C . SER A 1 85 ? 1.529 3.523 11.287 1.00 94.69 85 SER A C 1
ATOM 660 O O . SER A 1 85 ? 1.382 4.508 12.013 1.00 94.69 85 SER A O 1
ATOM 662 N N . GLN A 1 86 ? 0.509 2.997 10.592 1.00 94.81 86 GLN A N 1
ATOM 663 C CA . GLN A 1 86 ? -0.880 3.463 10.740 1.00 94.81 86 GLN A CA 1
ATOM 664 C C . GLN A 1 86 ? -1.452 3.056 12.109 1.00 94.81 86 GLN A C 1
ATOM 666 O O . GLN A 1 86 ? -2.045 3.897 12.782 1.00 94.81 86 GLN A O 1
ATOM 671 N N . ARG A 1 87 ? -1.194 1.819 12.569 1.00 95.06 87 ARG A N 1
ATOM 672 C CA . ARG A 1 87 ? -1.571 1.310 13.904 1.00 95.06 87 ARG A CA 1
ATOM 673 C C . ARG A 1 87 ? -1.035 2.210 15.024 1.00 95.06 87 ARG A C 1
ATOM 675 O O . ARG A 1 87 ? -1.791 2.661 15.879 1.00 95.06 87 ARG A O 1
ATOM 682 N N . ALA A 1 88 ? 0.257 2.541 14.980 1.00 92.81 88 ALA A N 1
ATOM 683 C CA . ALA A 1 88 ? 0.898 3.444 15.939 1.00 92.81 88 ALA A CA 1
ATOM 684 C C . ALA A 1 88 ? 0.345 4.882 15.884 1.00 92.81 88 ALA A C 1
ATOM 686 O O . ALA A 1 88 ? 0.317 5.561 16.908 1.00 92.81 88 ALA A O 1
ATOM 687 N N . GLY A 1 89 ? -0.110 5.337 14.709 1.00 89.56 89 GLY A N 1
ATOM 688 C CA . GLY A 1 89 ? -0.891 6.568 14.570 1.00 89.56 89 GLY A CA 1
ATOM 689 C C . GLY A 1 89 ? -2.223 6.466 15.313 1.00 89.56 89 GLY A C 1
ATOM 690 O O . GLY A 1 89 ? -2.463 7.231 16.239 1.00 89.56 89 GLY A O 1
ATOM 691 N N . MET A 1 90 ? -3.051 5.467 14.993 1.00 90.88 90 MET A N 1
ATOM 692 C CA . MET A 1 90 ? -4.358 5.254 15.632 1.00 90.88 90 MET A CA 1
ATOM 693 C C . MET A 1 90 ? -4.282 5.229 17.167 1.00 90.88 90 MET A C 1
ATOM 695 O O . MET A 1 90 ? -5.098 5.864 17.828 1.00 90.88 90 MET A O 1
ATOM 699 N N . LEU A 1 91 ? -3.278 4.543 17.725 1.00 89.44 91 LEU A N 1
ATOM 700 C CA . LEU A 1 91 ? -3.070 4.402 19.172 1.00 89.44 91 LEU A CA 1
ATOM 701 C C . LEU A 1 91 ? -2.441 5.638 19.849 1.00 89.44 91 LEU A C 1
ATOM 703 O O . LEU A 1 91 ? -2.227 5.631 21.056 1.00 89.44 91 LEU A O 1
ATOM 707 N N . GLY A 1 92 ? -2.117 6.700 19.102 1.00 83.56 92 GLY A N 1
ATOM 708 C CA . GLY A 1 92 ? -1.546 7.931 19.666 1.00 83.56 92 GLY A CA 1
ATOM 709 C C . GLY A 1 92 ? -0.068 7.826 20.054 1.00 83.56 92 GLY A C 1
ATOM 710 O O . GLY A 1 92 ? 0.480 8.741 20.665 1.00 83.56 92 GLY A O 1
ATOM 711 N N . HIS A 1 93 ? 0.622 6.758 19.643 1.00 83.19 93 HIS A N 1
ATOM 712 C CA . HIS A 1 93 ? 2.064 6.577 19.860 1.00 83.19 93 HIS A CA 1
ATOM 713 C C . HIS A 1 93 ? 2.926 7.503 18.973 1.00 83.19 93 HIS A C 1
ATOM 715 O O . HIS A 1 93 ? 4.156 7.463 19.024 1.00 83.19 93 HIS A O 1
ATOM 721 N N . ARG A 1 94 ? 2.298 8.350 18.146 1.00 71.50 94 ARG A N 1
ATOM 722 C CA . ARG A 1 94 ? 2.942 9.360 17.300 1.00 71.50 94 ARG A CA 1
ATOM 723 C C . ARG A 1 94 ? 2.472 10.765 17.676 1.00 71.50 94 ARG A C 1
ATOM 725 O O . ARG A 1 94 ? 1.280 11.052 17.725 1.00 71.50 94 ARG A O 1
ATOM 732 N N . LYS A 1 95 ? 3.430 11.665 17.922 1.00 59.62 95 LYS A N 1
ATOM 733 C CA . LYS A 1 95 ? 3.143 13.069 18.257 1.00 59.62 95 LYS A CA 1
ATOM 734 C C . LYS A 1 95 ? 2.494 13.794 17.070 1.00 59.62 95 LYS A C 1
ATOM 736 O O . LYS A 1 95 ? 3.001 13.713 15.956 1.00 59.62 95 LYS A O 1
ATOM 741 N N . HIS A 1 96 ? 1.439 14.563 17.348 1.00 61.03 96 HIS A N 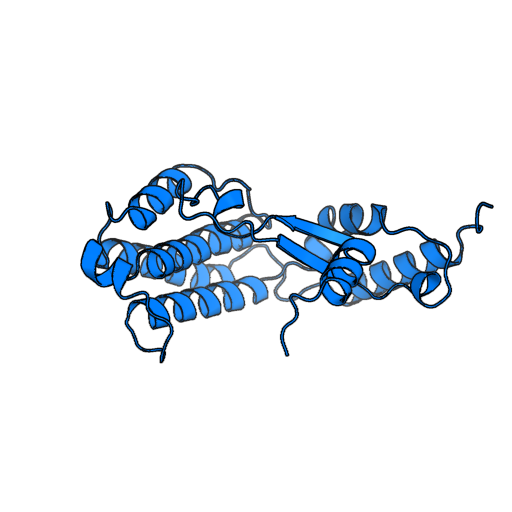1
ATOM 742 C CA . HIS A 1 96 ? 0.757 15.482 16.417 1.00 61.03 96 HIS A CA 1
ATOM 743 C C . HIS A 1 96 ? 0.118 14.858 15.158 1.00 61.03 96 HIS A C 1
ATOM 745 O O . HIS A 1 96 ? -0.106 15.570 14.183 1.00 61.03 96 HIS A O 1
ATOM 751 N N . THR A 1 97 ? -0.190 13.557 15.153 1.00 63.34 97 THR A N 1
ATOM 752 C CA . THR A 1 97 ? -0.754 12.886 13.962 1.00 63.34 97 THR A CA 1
ATOM 753 C C . THR A 1 97 ? -2.241 12.549 14.042 1.00 63.34 97 THR A C 1
ATOM 755 O O . THR A 1 97 ? -2.874 12.384 13.003 1.00 63.34 97 THR A O 1
ATOM 758 N N . ASN A 1 98 ? -2.797 12.423 15.246 1.00 67.38 98 ASN A N 1
ATOM 759 C CA . ASN A 1 98 ? -4.165 11.952 15.461 1.00 67.38 98 ASN A CA 1
ATOM 760 C C . ASN A 1 98 ? -5.185 13.056 15.190 1.00 67.38 98 ASN A C 1
ATOM 762 O O . ASN A 1 98 ? -4.936 14.212 15.521 1.00 67.38 98 ASN A O 1
ATOM 766 N N . ARG A 1 99 ? -6.338 12.666 14.641 1.00 79.12 99 ARG A N 1
ATOM 767 C CA . ARG A 1 99 ? -7.484 13.530 14.327 1.00 79.12 99 ARG A CA 1
ATOM 768 C C . ARG A 1 99 ? -8.466 13.585 15.502 1.00 79.12 99 ARG A C 1
ATOM 770 O O . ARG A 1 99 ? -9.224 12.622 15.670 1.00 79.12 99 ARG A O 1
ATOM 777 N N . PRO A 1 100 ? -8.461 14.641 16.343 1.00 80.94 100 PRO A N 1
ATOM 778 C CA . PRO A 1 100 ? -9.324 14.700 17.521 1.00 80.94 100 PRO A CA 1
ATOM 779 C C . PRO A 1 100 ? -10.806 14.631 17.148 1.00 80.94 100 PRO A C 1
ATOM 781 O O . PRO A 1 100 ? -11.571 13.973 17.839 1.00 80.94 100 PRO A O 1
ATOM 784 N N . GLU A 1 101 ? -11.186 15.204 16.004 1.00 85.38 101 GLU A N 1
ATOM 785 C CA . GLU A 1 101 ? -12.552 15.228 15.482 1.00 85.38 101 GLU A CA 1
ATOM 786 C C . GLU A 1 101 ? -13.092 13.834 15.117 1.00 85.38 101 GLU A C 1
ATOM 788 O O . GLU A 1 101 ? -14.293 13.585 15.205 1.00 85.38 101 GLU A O 1
ATOM 793 N N . LEU A 1 102 ? -12.215 12.897 14.730 1.00 81.88 102 LEU A N 1
ATOM 794 C CA . LEU A 1 102 ? -12.607 11.503 14.499 1.00 81.88 102 LEU A CA 1
ATOM 795 C C . LEU A 1 102 ? -12.667 10.713 15.808 1.00 81.88 102 LEU A C 1
ATOM 797 O O . LEU A 1 102 ? -13.562 9.887 15.974 1.00 81.88 102 LEU A O 1
ATOM 801 N N . ILE A 1 103 ? -11.752 10.989 16.742 1.00 85.06 103 ILE A N 1
ATOM 802 C CA . ILE A 1 103 ? -11.728 10.348 18.063 1.00 85.06 103 ILE A CA 1
ATOM 803 C C . ILE A 1 103 ? -12.957 10.757 18.884 1.00 85.06 103 ILE A C 1
ATOM 805 O O . ILE A 1 103 ? -13.586 9.897 19.488 1.00 85.06 103 ILE A O 1
ATOM 809 N N . GLU A 1 104 ? -13.348 12.030 18.855 1.00 85.50 104 GLU A N 1
ATOM 810 C CA . GLU A 1 104 ? -14.569 12.529 19.496 1.00 85.50 104 GLU A CA 1
ATOM 811 C C . GLU A 1 104 ? -15.829 11.888 18.895 1.00 85.50 104 GLU A C 1
ATOM 813 O O . GLU A 1 104 ? -16.730 11.483 19.626 1.00 85.50 104 GLU A O 1
ATOM 818 N N . LYS A 1 105 ? -15.877 11.732 17.564 1.00 89.06 105 LYS A N 1
ATOM 819 C CA . LYS A 1 105 ? -17.052 11.193 16.865 1.00 89.06 105 LYS A CA 1
ATOM 820 C C . LYS A 1 105 ? -17.201 9.668 16.958 1.00 89.06 105 LYS A C 1
ATOM 822 O O . LYS A 1 105 ? -18.327 9.178 16.988 1.00 89.06 105 LYS A O 1
ATOM 827 N N . TYR A 1 106 ? -16.095 8.923 16.938 1.00 88.94 106 TYR A N 1
ATOM 828 C CA . TYR A 1 106 ? -16.093 7.460 16.772 1.00 88.94 106 TYR A CA 1
ATOM 829 C C . TYR A 1 106 ? -15.324 6.696 17.864 1.00 88.94 106 TYR A C 1
ATOM 831 O O . TYR A 1 106 ? -15.288 5.469 17.842 1.00 88.94 106 TYR A O 1
ATOM 839 N N . GLY A 1 107 ? -14.671 7.388 18.801 1.00 88.50 107 GLY A N 1
ATOM 840 C CA . GLY A 1 107 ? -13.804 6.794 19.827 1.00 88.50 107 GLY A CA 1
ATOM 841 C C . GLY A 1 107 ? -12.380 6.456 19.358 1.00 88.50 107 GLY A C 1
ATOM 842 O O . GLY A 1 107 ? -11.551 6.054 20.173 1.00 88.50 107 GLY A O 1
ATOM 843 N N . PHE A 1 108 ? -12.066 6.608 18.066 1.00 91.81 108 PHE A N 1
ATOM 844 C CA . PHE A 1 108 ? -10.743 6.340 17.484 1.00 91.81 108 PHE A CA 1
ATOM 845 C C . PHE A 1 108 ? -10.542 7.074 16.143 1.00 91.81 108 PHE A C 1
ATOM 847 O O . PHE A 1 108 ? -11.497 7.520 15.508 1.00 91.81 108 PHE A O 1
ATOM 854 N N . ASP A 1 109 ? -9.294 7.187 15.669 1.00 92.62 109 ASP A N 1
ATOM 855 C CA . ASP A 1 109 ? -9.011 7.760 14.344 1.00 92.62 109 ASP A CA 1
ATOM 856 C C . ASP A 1 109 ? -9.347 6.752 13.228 1.00 92.62 109 ASP A C 1
ATOM 858 O O . ASP A 1 109 ? -8.523 5.933 12.805 1.00 92.62 109 ASP A O 1
ATOM 862 N N . ALA A 1 110 ? -10.580 6.835 12.728 1.00 92.12 110 ALA A N 1
ATOM 863 C CA . ALA A 1 110 ? -11.092 5.975 11.664 1.00 92.12 110 ALA A CA 1
ATOM 864 C C . ALA A 1 110 ? -10.364 6.126 10.305 1.00 92.12 110 ALA A C 1
ATOM 866 O O . ALA A 1 110 ? -10.494 5.242 9.454 1.00 92.12 110 ALA A O 1
ATOM 867 N N . LYS A 1 111 ? -9.579 7.198 10.063 1.00 91.25 111 LYS A N 1
ATOM 868 C CA . LYS A 1 111 ? -8.723 7.303 8.856 1.00 91.25 111 LYS A CA 1
ATOM 869 C C . LYS A 1 111 ? -7.469 6.439 9.040 1.00 91.25 111 LYS A C 1
ATOM 871 O O . LYS A 1 111 ? -7.129 5.697 8.120 1.00 91.25 111 LYS A O 1
ATOM 876 N N . TYR A 1 112 ? -6.843 6.438 10.224 1.00 94.19 112 TYR A N 1
ATOM 877 C CA . TYR A 1 112 ? -5.759 5.489 10.531 1.00 94.19 112 TYR A CA 1
ATOM 878 C C . TYR A 1 112 ? -6.226 4.033 10.506 1.00 94.19 112 TYR A C 1
ATOM 880 O O . TYR A 1 112 ? -5.551 3.208 9.892 1.00 94.19 112 TYR A O 1
ATOM 888 N N . ALA A 1 113 ? -7.378 3.727 11.107 1.00 95.69 113 ALA A N 1
ATOM 889 C CA . ALA A 1 113 ? -7.922 2.369 11.134 1.00 95.69 113 ALA A CA 1
ATOM 890 C C . ALA A 1 113 ? -8.150 1.805 9.720 1.00 95.69 113 ALA A C 1
ATOM 892 O O . ALA A 1 113 ? -7.641 0.735 9.388 1.00 95.69 113 ALA A O 1
ATOM 893 N N . MET A 1 114 ? -8.837 2.557 8.849 1.00 96.88 114 MET A N 1
ATOM 894 C CA . MET A 1 114 ? -9.062 2.136 7.462 1.00 96.88 114 MET A CA 1
ATOM 895 C C . MET A 1 114 ? -7.745 1.971 6.696 1.00 96.88 114 MET A C 1
ATOM 897 O O . MET A 1 114 ? -7.560 0.966 6.013 1.00 96.88 114 MET A O 1
ATOM 901 N N . HIS A 1 115 ? -6.799 2.911 6.817 1.00 95.62 115 HIS A N 1
ATOM 902 C CA . HIS A 1 115 ? -5.513 2.791 6.123 1.00 95.62 115 HIS A CA 1
ATOM 903 C C . HIS A 1 115 ? -4.676 1.603 6.615 1.00 95.62 115 HIS A C 1
ATOM 905 O O . HIS A 1 115 ? -3.998 0.984 5.797 1.00 95.62 115 HIS A O 1
ATOM 911 N N . MET A 1 116 ? -4.728 1.278 7.911 1.00 97.69 116 MET A N 1
ATOM 912 C CA . MET A 1 116 ? -4.079 0.106 8.502 1.00 97.69 116 MET A CA 1
ATOM 913 C C . MET A 1 116 ? -4.589 -1.184 7.849 1.00 97.69 116 MET A C 1
ATOM 915 O O . MET A 1 116 ? -3.800 -1.905 7.242 1.00 97.69 116 MET A O 1
ATOM 919 N N . VAL A 1 117 ? -5.904 -1.430 7.888 1.00 98.38 117 VAL A N 1
ATOM 920 C CA . VAL A 1 117 ? -6.490 -2.662 7.331 1.00 98.38 117 VAL A CA 1
ATOM 921 C C . VAL A 1 117 ? -6.320 -2.719 5.809 1.00 98.38 117 VAL A C 1
ATOM 923 O O . VAL A 1 117 ? -5.896 -3.741 5.280 1.00 98.38 117 VAL A O 1
ATOM 926 N N . ARG A 1 118 ? -6.522 -1.602 5.092 1.00 98.19 118 ARG A N 1
ATOM 927 C CA . ARG A 1 118 ? -6.320 -1.522 3.631 1.00 98.19 118 ARG A CA 1
ATOM 928 C C . ARG A 1 118 ? -4.914 -1.959 3.201 1.00 98.19 118 ARG A C 1
ATOM 930 O O . ARG A 1 118 ? -4.768 -2.617 2.175 1.00 98.19 118 ARG A O 1
ATOM 937 N N . LEU A 1 119 ? -3.882 -1.572 3.957 1.00 97.94 119 LEU A N 1
ATOM 938 C CA . LEU A 1 119 ? -2.499 -1.983 3.687 1.00 97.94 119 LEU A CA 1
ATOM 939 C C . LEU A 1 119 ? -2.300 -3.488 3.889 1.00 97.94 119 LEU A C 1
ATOM 941 O O . LEU A 1 119 ? -1.562 -4.092 3.119 1.00 97.94 119 LEU A O 1
ATOM 945 N N . GLY A 1 120 ? -2.975 -4.086 4.872 1.00 98.12 120 GLY A N 1
ATOM 946 C CA . GLY A 1 120 ? -3.031 -5.537 5.032 1.00 98.12 120 GLY A CA 1
ATOM 947 C C . GLY A 1 120 ? -3.619 -6.211 3.792 1.00 98.12 120 GLY A C 1
ATOM 948 O O . GLY A 1 120 ? -2.924 -6.957 3.111 1.00 98.12 120 GLY A O 1
ATOM 949 N N . VAL A 1 121 ? -4.860 -5.854 3.440 1.00 98.31 121 VAL A N 1
ATOM 950 C CA . VAL A 1 121 ? -5.621 -6.441 2.319 1.00 98.31 121 VAL A CA 1
ATOM 951 C C . VAL A 1 121 ? -4.844 -6.393 1.001 1.00 98.31 121 VAL A C 1
ATOM 953 O O . VAL A 1 121 ? -4.643 -7.419 0.358 1.00 98.31 121 VAL A O 1
ATOM 956 N N . GLN A 1 122 ? -4.373 -5.208 0.600 1.00 96.62 122 GLN A N 1
ATOM 957 C CA . GLN A 1 122 ? -3.683 -5.047 -0.686 1.00 96.62 122 GLN A CA 1
ATOM 958 C C . GLN A 1 122 ? -2.249 -5.592 -0.672 1.00 96.62 122 GLN A C 1
ATOM 960 O O . GLN A 1 122 ? -1.704 -5.913 -1.725 1.00 96.62 122 GLN A O 1
ATOM 965 N N . GLY A 1 123 ? -1.625 -5.692 0.505 1.00 97.38 123 GLY A N 1
ATOM 966 C CA . GLY A 1 123 ? -0.327 -6.339 0.650 1.00 97.38 123 GLY A CA 1
ATOM 967 C C . GLY A 1 123 ? -0.428 -7.859 0.495 1.00 97.38 123 GLY A C 1
ATOM 968 O O . GLY A 1 123 ? 0.417 -8.445 -0.178 1.00 97.38 123 GLY A O 1
ATOM 969 N N . VAL A 1 124 ? -1.469 -8.477 1.068 1.00 98.31 124 VAL A N 1
ATOM 970 C CA . VAL A 1 124 ? -1.789 -9.903 0.883 1.00 98.31 124 VAL A CA 1
ATOM 971 C C . VAL A 1 124 ? -2.065 -10.177 -0.596 1.00 98.31 124 VAL A C 1
ATOM 973 O O . VAL A 1 124 ? -1.342 -10.969 -1.194 1.00 98.31 124 VAL A O 1
ATOM 976 N N . GLU A 1 125 ? -2.982 -9.426 -1.223 1.00 97.31 125 GLU A N 1
ATOM 977 C CA . GLU A 1 125 ? -3.291 -9.553 -2.658 1.00 97.31 125 GLU A CA 1
ATOM 978 C C . GLU A 1 125 ? -2.025 -9.477 -3.534 1.00 97.31 125 GLU A C 1
ATOM 980 O O . GLU A 1 125 ? -1.815 -10.326 -4.407 1.00 97.31 125 GLU A O 1
ATOM 985 N N . LEU A 1 126 ? -1.143 -8.502 -3.274 1.00 95.62 126 LEU A N 1
ATOM 986 C CA . LEU A 1 126 ? 0.105 -8.341 -4.020 1.00 95.62 126 LEU A CA 1
ATOM 987 C C . LEU A 1 126 ? 1.046 -9.536 -3.854 1.00 95.62 126 LEU A C 1
ATOM 989 O O . LEU A 1 126 ? 1.650 -9.966 -4.836 1.00 95.62 126 LEU A O 1
ATOM 993 N N . LEU A 1 127 ? 1.213 -10.050 -2.634 1.00 96.94 127 LEU A N 1
ATOM 994 C CA . LEU A 1 127 ? 2.119 -11.170 -2.382 1.00 96.94 127 LEU A CA 1
ATOM 995 C C . LEU A 1 127 ? 1.552 -12.507 -2.879 1.00 96.94 127 LEU A C 1
ATOM 997 O O . LEU A 1 127 ? 2.335 -13.357 -3.296 1.00 96.94 127 LEU A O 1
ATOM 1001 N N . GLU A 1 128 ? 0.236 -12.702 -2.873 1.00 96.50 128 GLU A N 1
ATOM 1002 C CA . GLU A 1 128 ? -0.402 -13.908 -3.413 1.00 96.50 128 GLU A CA 1
ATOM 1003 C C . GLU A 1 128 ? -0.417 -13.919 -4.948 1.00 96.50 128 GLU A C 1
ATOM 1005 O O . GLU A 1 128 ? -0.101 -14.935 -5.566 1.00 96.50 128 GLU A O 1
ATOM 1010 N N . THR A 1 129 ? -0.770 -12.790 -5.573 1.00 94.00 129 THR A N 1
ATOM 1011 C CA . THR A 1 129 ? -1.119 -12.732 -7.007 1.00 94.00 129 THR A CA 1
ATOM 1012 C C . THR A 1 129 ? -0.100 -12.006 -7.888 1.00 94.00 129 THR A C 1
ATOM 1014 O O . THR A 1 129 ? -0.168 -12.092 -9.116 1.00 94.00 129 THR A O 1
ATOM 1017 N N . GLY A 1 130 ? 0.821 -11.241 -7.291 1.00 91.44 130 GLY A N 1
ATOM 1018 C CA . GLY A 1 130 ? 1.693 -10.310 -8.011 1.00 91.44 130 GLY A CA 1
ATOM 1019 C C . GLY A 1 130 ? 0.964 -9.099 -8.607 1.00 91.44 130 GLY A C 1
ATOM 1020 O O . GLY A 1 130 ? 1.505 -8.436 -9.493 1.00 91.44 130 GLY A O 1
ATOM 1021 N N . ARG A 1 131 ? -0.270 -8.807 -8.175 1.00 88.44 131 ARG A N 1
ATOM 1022 C CA . ARG A 1 131 ? -1.109 -7.708 -8.681 1.00 88.44 131 ARG A CA 1
ATOM 1023 C C . ARG A 1 131 ? -1.830 -6.996 -7.534 1.00 88.44 131 ARG A C 1
ATOM 1025 O O . ARG A 1 131 ? -1.943 -7.525 -6.439 1.00 88.44 131 ARG A O 1
ATOM 1032 N N . ILE A 1 132 ? -2.305 -5.782 -7.801 1.00 89.19 132 ILE A N 1
ATOM 1033 C CA . ILE A 1 132 ? -3.242 -5.062 -6.930 1.00 89.19 132 ILE A CA 1
ATOM 1034 C C . ILE A 1 132 ? -4.441 -4.680 -7.789 1.00 89.19 132 ILE A C 1
ATOM 1036 O O . ILE A 1 132 ? -4.268 -4.012 -8.815 1.00 89.19 132 ILE A O 1
ATOM 1040 N N . THR A 1 133 ? -5.639 -5.079 -7.377 1.00 87.12 133 THR A N 1
ATOM 1041 C CA . THR A 1 133 ? -6.883 -4.732 -8.066 1.00 87.12 133 THR A CA 1
ATOM 1042 C C . THR A 1 133 ? -7.396 -3.386 -7.560 1.00 87.12 133 THR A C 1
ATOM 1044 O O . THR A 1 133 ? -7.383 -3.094 -6.361 1.00 87.12 133 THR A O 1
ATOM 1047 N N . LEU A 1 134 ? -7.813 -2.529 -8.495 1.00 85.12 134 LEU A N 1
ATOM 1048 C CA . LEU A 1 134 ? -8.373 -1.207 -8.218 1.00 85.12 134 LEU A CA 1
ATOM 1049 C C . LEU A 1 134 ? -9.674 -1.030 -9.027 1.00 85.12 134 LEU A C 1
ATOM 1051 O O . LEU A 1 134 ? -9.625 -1.175 -10.251 1.00 85.12 134 LEU A O 1
ATOM 1055 N N . PRO A 1 135 ? -10.816 -0.699 -8.390 1.00 90.06 135 PRO A N 1
ATOM 1056 C CA . PRO A 1 135 ? -11.010 -0.564 -6.940 1.00 90.06 135 PRO A CA 1
ATOM 1057 C C . PRO A 1 135 ? -10.786 -1.892 -6.194 1.00 90.06 135 PRO A C 1
ATOM 1059 O O . PRO A 1 135 ? -10.706 -2.952 -6.810 1.00 90.06 135 PRO A O 1
ATOM 1062 N N . ILE A 1 136 ? -10.661 -1.820 -4.866 1.00 91.19 136 ILE A N 1
ATOM 1063 C CA . ILE A 1 136 ? -10.481 -3.007 -4.014 1.00 91.19 136 ILE A CA 1
ATOM 1064 C C . ILE A 1 136 ? -11.673 -3.966 -4.229 1.00 91.19 136 ILE A C 1
ATOM 1066 O O . ILE A 1 136 ? -12.806 -3.484 -4.291 1.00 91.19 136 ILE A O 1
ATOM 1070 N N . PRO A 1 137 ? -11.461 -5.291 -4.346 1.00 93.19 137 PRO A N 1
ATOM 1071 C CA . PRO A 1 137 ? -12.558 -6.248 -4.467 1.00 93.19 137 PRO A CA 1
ATOM 1072 C C . PRO A 1 137 ? -13.466 -6.295 -3.228 1.00 93.19 137 PRO A C 1
ATOM 1074 O O . PRO A 1 137 ? -13.033 -6.066 -2.096 1.00 93.19 137 PRO A O 1
ATOM 1077 N N . GLU A 1 138 ? -14.733 -6.651 -3.429 1.00 96.12 138 GLU A N 1
ATOM 1078 C CA . GLU A 1 138 ? -15.615 -7.029 -2.319 1.00 96.12 138 GLU A CA 1
ATOM 1079 C C . GLU A 1 138 ? -15.184 -8.387 -1.723 1.00 96.12 138 GLU A C 1
ATOM 1081 O O . GLU A 1 138 ? -14.648 -9.223 -2.454 1.00 96.12 138 GLU A O 1
ATOM 1086 N N . PRO A 1 139 ? -15.392 -8.636 -0.413 1.00 97.19 139 PRO A N 1
ATOM 1087 C CA . PRO A 1 139 ? -16.137 -7.816 0.558 1.00 97.19 139 PRO A CA 1
ATOM 1088 C C . PRO A 1 139 ? -15.322 -6.685 1.213 1.00 97.19 139 PRO A C 1
ATOM 1090 O O . PRO A 1 139 ? -15.852 -5.922 2.024 1.00 97.19 139 PRO A O 1
ATOM 1093 N N . TRP A 1 140 ? -14.023 -6.576 0.913 1.00 97.94 140 TRP A N 1
ATOM 1094 C CA . TRP A 1 140 ? -13.137 -5.634 1.601 1.00 97.94 140 TRP A CA 1
ATOM 1095 C C . TRP A 1 140 ? -13.451 -4.168 1.300 1.00 97.94 140 TRP A C 1
ATOM 1097 O O . TRP A 1 140 ? -13.239 -3.318 2.164 1.00 97.94 140 TRP A O 1
ATOM 1107 N N . LEU A 1 141 ? -13.978 -3.847 0.117 1.00 95.75 141 LEU A N 1
ATOM 1108 C CA . LEU A 1 141 ? -14.372 -2.481 -0.222 1.00 95.75 141 LEU A CA 1
ATOM 1109 C C . LEU A 1 141 ? -15.519 -1.967 0.662 1.00 95.75 141 LEU A C 1
ATOM 1111 O O . LEU A 1 141 ? -15.397 -0.876 1.229 1.00 95.75 141 LEU A O 1
ATOM 1115 N N . ALA A 1 142 ? -16.600 -2.735 0.818 1.00 97.56 142 ALA A N 1
ATOM 1116 C CA . ALA A 1 142 ? -17.689 -2.404 1.733 1.00 97.56 142 ALA A CA 1
ATOM 1117 C C . ALA A 1 142 ? -17.193 -2.319 3.185 1.00 97.56 142 ALA A C 1
ATOM 1119 O O . ALA A 1 142 ? -17.410 -1.305 3.850 1.00 97.56 142 ALA A O 1
ATOM 1120 N N . TRP A 1 143 ? -16.432 -3.318 3.642 1.00 98.38 143 TRP A N 1
ATOM 1121 C CA . TRP A 1 143 ? -15.905 -3.373 5.010 1.00 98.38 143 TRP A CA 1
ATOM 1122 C C . TRP A 1 143 ? -15.016 -2.159 5.351 1.00 98.38 143 TRP A C 1
ATOM 1124 O O . TRP A 1 143 ? -15.187 -1.508 6.383 1.00 98.38 143 TRP A O 1
ATOM 1134 N N . LEU A 1 144 ? -14.103 -1.770 4.450 1.00 97.62 144 LEU A N 1
ATOM 1135 C CA . LEU A 1 144 ? -13.225 -0.608 4.644 1.00 97.62 144 LEU A CA 1
ATOM 1136 C C . LEU A 1 144 ? -13.987 0.727 4.621 1.00 97.62 144 LEU A C 1
ATOM 1138 O O . LEU A 1 144 ? -13.597 1.661 5.329 1.0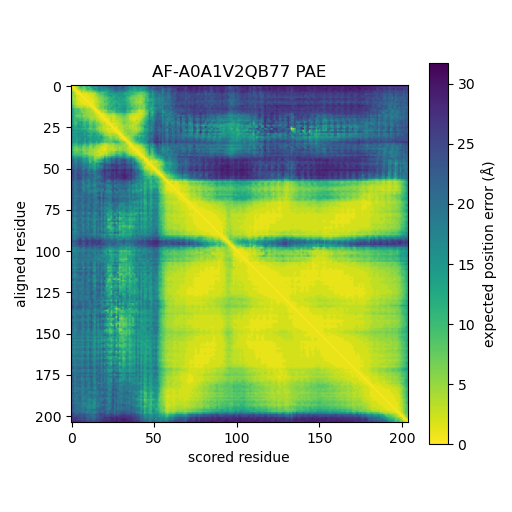0 97.62 144 LEU A O 1
ATOM 1142 N N . ARG A 1 145 ? -15.064 0.837 3.830 1.00 96.81 145 ARG A N 1
ATOM 1143 C CA . ARG A 1 145 ? -15.972 2.000 3.842 1.00 96.81 145 ARG A CA 1
ATOM 1144 C C . ARG A 1 145 ? -16.720 2.104 5.166 1.00 96.81 145 ARG A C 1
ATOM 1146 O O . ARG A 1 145 ? -16.798 3.195 5.731 1.00 96.81 145 ARG A O 1
ATOM 1153 N N . ASP A 1 146 ? -17.217 0.984 5.670 1.00 97.88 146 ASP A N 1
ATOM 1154 C CA . ASP A 1 146 ? -17.964 0.912 6.921 1.00 97.88 146 ASP A CA 1
ATOM 1155 C C . ASP A 1 146 ? -17.071 1.209 8.133 1.00 97.88 146 ASP A C 1
ATOM 1157 O O . ASP A 1 146 ? -17.446 2.025 8.979 1.00 97.88 146 ASP A O 1
ATOM 1161 N N . LEU A 1 147 ? -15.831 0.705 8.155 1.00 97.25 147 LEU A N 1
ATOM 1162 C CA . LEU A 1 147 ? -14.823 1.110 9.142 1.00 97.25 147 LEU A CA 1
ATOM 1163 C C . LEU A 1 147 ? -14.506 2.612 9.059 1.00 97.25 147 LEU A C 1
ATOM 1165 O O . LEU A 1 147 ? -14.464 3.295 10.081 1.00 97.25 147 LEU A O 1
ATOM 1169 N N . ARG A 1 148 ? -14.324 3.167 7.852 1.00 94.31 148 ARG A N 1
ATOM 1170 C CA . ARG A 1 148 ? -14.037 4.603 7.669 1.00 94.31 148 ARG A CA 1
ATOM 1171 C C . ARG A 1 148 ? -15.181 5.501 8.164 1.00 94.31 148 ARG A C 1
ATOM 1173 O O . ARG A 1 148 ? -14.913 6.630 8.577 1.00 94.31 148 ARG A O 1
ATOM 1180 N N . GLN A 1 149 ? -16.416 4.997 8.129 1.00 93.19 149 GLN A N 1
ATOM 1181 C CA . GLN A 1 149 ? -17.634 5.643 8.633 1.00 93.19 149 GLN A CA 1
ATOM 1182 C C . GLN A 1 149 ? -17.902 5.388 10.128 1.00 93.19 149 GLN A C 1
ATOM 1184 O O . GLN A 1 149 ? -18.865 5.951 10.652 1.00 93.19 149 GLN A O 1
ATOM 1189 N N . GLY A 1 150 ? -17.071 4.587 10.809 1.00 93.06 150 GLY A N 1
ATOM 1190 C CA . GLY A 1 150 ? -17.213 4.247 12.229 1.00 93.06 150 GLY A CA 1
ATOM 1191 C C . GLY A 1 150 ? -18.273 3.184 12.537 1.00 93.06 150 GLY A C 1
ATOM 1192 O O . GLY A 1 150 ? -18.734 3.114 13.671 1.00 93.06 150 GLY A O 1
ATOM 1193 N N . LYS A 1 151 ? -18.687 2.381 11.544 1.00 96.38 151 LYS A N 1
ATOM 1194 C CA . LYS A 1 151 ? -19.624 1.257 11.743 1.00 96.38 151 LYS A CA 1
ATOM 1195 C C . LYS A 1 151 ? -18.936 -0.004 12.274 1.00 96.38 151 LYS A C 1
ATOM 1197 O O . LYS A 1 151 ? -19.593 -0.800 12.930 1.00 96.38 151 LYS A O 1
ATOM 1202 N N . HIS A 1 152 ? -17.635 -0.150 12.015 1.00 97.62 152 HIS A N 1
ATOM 1203 C CA . HIS A 1 152 ? -16.771 -1.087 12.733 1.00 97.62 152 HIS A CA 1
ATOM 1204 C C . HIS A 1 152 ? -16.026 -0.364 13.854 1.00 97.62 152 HIS A C 1
ATOM 1206 O O . HIS A 1 152 ? -15.666 0.811 13.738 1.00 97.62 152 HIS A O 1
ATOM 1212 N N . THR A 1 153 ? -15.788 -1.090 14.935 1.00 97.06 153 THR A N 1
ATOM 1213 C CA . THR A 1 153 ? -15.083 -0.648 16.133 1.00 97.06 153 THR A CA 1
ATOM 1214 C C . THR A 1 153 ? -13.564 -0.633 15.945 1.00 97.06 153 THR A C 1
ATOM 1216 O O . THR A 1 153 ? -12.997 -1.259 15.046 1.00 97.06 153 THR A O 1
ATOM 1219 N N . LYS A 1 154 ? -12.875 0.051 16.867 1.00 96.31 154 LYS A N 1
ATOM 1220 C CA . LYS A 1 154 ? -11.409 0.030 16.979 1.00 96.31 154 LYS A CA 1
ATOM 1221 C C . LYS A 1 154 ? -10.858 -1.395 17.129 1.00 96.31 154 LYS A C 1
ATOM 1223 O O . LYS A 1 154 ? -9.786 -1.686 16.609 1.00 96.31 154 LYS A O 1
ATOM 1228 N N . ASP A 1 155 ? -11.569 -2.258 17.852 1.00 97.56 155 ASP A N 1
ATOM 1229 C CA . ASP A 1 155 ? -11.079 -3.588 18.218 1.00 97.56 155 ASP A CA 1
ATOM 1230 C C . ASP A 1 155 ? -11.285 -4.594 17.071 1.00 97.56 155 ASP A C 1
ATOM 1232 O O . ASP A 1 155 ? -10.370 -5.360 16.780 1.00 97.56 155 ASP A O 1
ATOM 1236 N N . GLU A 1 156 ? -12.387 -4.502 16.312 1.00 98.19 156 GLU A N 1
ATOM 1237 C CA . GLU A 1 156 ? -12.536 -5.203 15.020 1.00 98.19 156 GLU A CA 1
ATOM 1238 C C . GLU A 1 156 ? -11.446 -4.791 14.017 1.00 98.19 156 GLU A C 1
ATOM 1240 O O . GLU A 1 156 ? -10.885 -5.635 13.321 1.00 98.19 156 GLU A O 1
ATOM 1245 N N . ALA A 1 157 ? -11.101 -3.498 13.962 1.00 98.00 157 ALA A N 1
ATOM 1246 C CA . ALA A 1 157 ? -10.033 -3.009 13.093 1.00 98.00 157 ALA A CA 1
ATOM 1247 C C . ALA A 1 157 ? -8.641 -3.514 13.501 1.00 98.00 157 ALA A C 1
ATOM 1249 O O . ALA A 1 157 ? -7.803 -3.748 12.631 1.00 98.00 157 ALA A O 1
ATOM 1250 N N . LEU A 1 158 ? -8.386 -3.677 14.804 1.00 98.25 158 LEU A N 1
ATOM 1251 C CA . LEU A 1 158 ? -7.148 -4.271 15.309 1.00 98.25 158 LEU A CA 1
ATOM 1252 C C . LEU A 1 158 ? -7.087 -5.771 15.003 1.00 98.25 158 LEU A C 1
ATOM 1254 O O . LEU A 1 158 ? -6.084 -6.204 14.448 1.00 98.25 158 LEU A O 1
ATOM 1258 N N . ALA A 1 159 ? -8.161 -6.523 15.261 1.00 98.56 159 ALA A N 1
ATOM 1259 C CA . ALA A 1 159 ? -8.229 -7.956 14.971 1.00 98.56 159 ALA A CA 1
ATOM 1260 C C . ALA A 1 159 ? -8.007 -8.255 13.477 1.00 98.56 159 ALA A C 1
ATOM 1262 O O . ALA A 1 159 ? -7.126 -9.038 13.129 1.00 98.56 159 ALA A O 1
ATOM 1263 N N . ALA A 1 160 ? -8.712 -7.548 12.584 1.00 98.44 160 ALA A N 1
ATOM 1264 C CA . ALA A 1 160 ? -8.513 -7.682 11.140 1.00 98.44 160 ALA A CA 1
ATOM 1265 C C . ALA A 1 160 ? -7.077 -7.322 10.711 1.00 98.44 160 ALA A C 1
ATOM 1267 O O . ALA A 1 160 ? -6.513 -7.949 9.816 1.00 98.44 160 ALA A O 1
ATOM 1268 N N . ALA A 1 161 ? -6.459 -6.319 11.345 1.00 98.25 161 ALA A N 1
ATOM 1269 C CA . ALA A 1 161 ? -5.071 -5.965 11.072 1.00 98.25 161 ALA A CA 1
ATOM 1270 C C . ALA A 1 161 ? -4.068 -7.000 11.602 1.00 98.25 161 ALA A C 1
ATOM 1272 O O . ALA A 1 161 ? -3.057 -7.210 10.942 1.00 98.25 161 ALA A O 1
ATOM 1273 N N . ASP A 1 162 ? -4.332 -7.652 12.738 1.00 98.62 162 ASP A N 1
ATOM 1274 C CA . ASP A 1 162 ? -3.500 -8.735 13.278 1.00 98.62 162 ASP A CA 1
ATOM 1275 C C . ASP A 1 162 ? -3.526 -9.977 12.376 1.00 98.62 162 ASP A C 1
ATOM 1277 O O . ASP A 1 162 ? -2.469 -10.519 12.055 1.00 98.62 162 ASP A O 1
ATOM 1281 N N . GLU A 1 163 ? -4.704 -10.376 11.888 1.00 98.62 163 GLU A N 1
ATOM 1282 C CA . GLU A 1 163 ? -4.854 -11.483 10.931 1.00 98.62 163 GLU A CA 1
ATOM 1283 C C . GLU A 1 163 ? -4.111 -11.206 9.612 1.00 98.62 163 GLU A C 1
ATOM 1285 O O . GLU A 1 163 ? -3.323 -12.032 9.144 1.00 98.62 163 GLU A O 1
ATOM 1290 N N . LEU A 1 164 ? -4.303 -10.014 9.035 1.00 98.62 164 LEU A N 1
ATOM 1291 C CA . LEU A 1 164 ? -3.631 -9.608 7.797 1.00 98.62 164 LEU A CA 1
ATOM 1292 C C . LEU A 1 164 ? -2.114 -9.436 7.976 1.00 98.62 164 LEU A C 1
ATOM 1294 O O . LEU A 1 164 ? -1.351 -9.725 7.058 1.00 98.62 164 LEU A O 1
ATOM 1298 N N . GLU A 1 165 ? -1.657 -8.962 9.137 1.00 98.44 165 GLU A N 1
ATOM 1299 C CA . GLU A 1 165 ? -0.231 -8.822 9.447 1.00 98.44 165 GLU A CA 1
ATOM 1300 C C . GLU A 1 165 ? 0.445 -10.196 9.588 1.00 98.44 165 GLU A C 1
ATOM 1302 O O . GLU A 1 165 ? 1.523 -10.393 9.027 1.00 98.44 165 GLU A O 1
ATOM 1307 N N . ALA A 1 166 ? -0.214 -11.168 10.228 1.00 98.38 166 ALA A N 1
ATOM 1308 C CA . ALA A 1 166 ? 0.271 -12.545 10.317 1.00 98.38 166 ALA A CA 1
ATOM 1309 C C . ALA A 1 166 ? 0.344 -13.236 8.939 1.00 98.38 166 ALA A C 1
ATOM 1311 O O . ALA A 1 166 ? 1.335 -13.904 8.629 1.00 98.38 166 ALA A O 1
ATOM 1312 N N . GLU A 1 167 ? -0.661 -13.043 8.077 1.00 98.44 167 GLU A N 1
ATOM 1313 C CA . GLU A 1 167 ? -0.638 -13.596 6.718 1.00 98.44 167 GLU A CA 1
ATOM 1314 C C . GLU A 1 167 ? 0.439 -12.923 5.846 1.00 98.44 167 GLU A C 1
ATOM 1316 O O . GLU A 1 167 ? 1.149 -13.607 5.111 1.00 98.44 167 GLU A O 1
ATOM 1321 N N . LEU A 1 168 ? 0.666 -11.610 5.993 1.00 98.12 168 LEU A N 1
ATOM 1322 C CA . LEU A 1 168 ? 1.801 -10.920 5.365 1.00 98.12 168 LEU A CA 1
ATOM 1323 C C . LEU A 1 168 ? 3.158 -11.490 5.810 1.00 98.12 168 LEU A C 1
ATOM 1325 O O . LEU A 1 168 ? 4.043 -11.675 4.972 1.00 98.12 168 LEU A O 1
ATOM 1329 N N . GLU A 1 169 ? 3.346 -11.771 7.104 1.00 97.62 169 GLU A N 1
ATOM 1330 C CA . GLU A 1 169 ? 4.590 -12.362 7.623 1.00 97.62 169 GLU A CA 1
ATOM 1331 C C . GLU A 1 169 ? 4.838 -13.767 7.053 1.00 97.62 169 GLU A C 1
ATOM 1333 O O . GLU A 1 169 ? 5.958 -14.073 6.633 1.00 97.62 169 GLU A O 1
ATOM 1338 N N . LYS A 1 170 ? 3.786 -14.584 6.928 1.00 97.88 170 LYS A N 1
ATOM 1339 C CA . LYS A 1 170 ? 3.819 -15.877 6.229 1.00 97.88 170 LYS A CA 1
ATOM 1340 C C . LYS A 1 170 ? 4.189 -15.709 4.749 1.00 97.88 170 LYS A C 1
ATOM 1342 O O . LYS A 1 170 ? 5.172 -16.303 4.292 1.00 97.88 170 LYS A O 1
ATOM 1347 N N . LEU A 1 171 ? 3.483 -14.842 4.022 1.00 97.62 171 LEU A N 1
ATOM 1348 C CA . LEU A 1 171 ? 3.674 -14.609 2.587 1.00 97.62 171 LEU A CA 1
ATOM 1349 C C . LEU A 1 171 ? 5.054 -14.044 2.222 1.00 97.62 171 LEU A C 1
ATOM 1351 O O . LEU A 1 171 ? 5.562 -14.349 1.145 1.00 97.62 171 LEU A O 1
ATOM 1355 N N . ILE A 1 172 ? 5.730 -13.305 3.109 1.00 95.56 172 ILE A N 1
ATOM 1356 C CA . ILE A 1 172 ? 7.131 -12.888 2.894 1.00 95.56 172 ILE A CA 1
ATOM 1357 C C . ILE A 1 172 ? 8.066 -14.093 2.679 1.00 95.56 172 ILE A C 1
ATOM 1359 O O . ILE A 1 172 ? 9.082 -13.963 1.995 1.00 95.56 172 ILE A O 1
ATOM 1363 N N . THR A 1 173 ? 7.726 -15.270 3.209 1.00 94.62 173 THR A N 1
ATOM 1364 C CA . THR A 1 173 ? 8.514 -16.499 3.025 1.00 94.62 173 THR A CA 1
ATOM 1365 C C . THR A 1 173 ? 7.945 -17.440 1.961 1.00 94.62 173 THR A C 1
ATOM 1367 O O . THR A 1 173 ? 8.730 -18.095 1.276 1.00 94.62 173 THR A O 1
ATOM 1370 N N . THR A 1 174 ? 6.619 -17.476 1.776 1.00 96.44 174 THR A N 1
ATOM 1371 C CA . THR A 1 174 ? 5.921 -18.464 0.927 1.00 96.44 174 THR A CA 1
ATOM 1372 C C . THR A 1 174 ? 5.409 -17.939 -0.419 1.00 96.44 174 THR A C 1
ATOM 1374 O O . THR A 1 174 ? 5.026 -18.746 -1.263 1.00 96.44 174 THR A O 1
ATOM 1377 N N . SER A 1 175 ? 5.386 -16.621 -0.638 1.00 96.56 175 SER A N 1
ATOM 1378 C CA . SER A 1 175 ? 4.876 -16.004 -1.872 1.00 96.56 175 SER A CA 1
ATOM 1379 C C . SER A 1 175 ? 5.600 -16.505 -3.136 1.00 96.56 175 SER A C 1
ATOM 1381 O O . SER A 1 175 ? 6.829 -16.650 -3.116 1.00 96.56 175 SER A O 1
ATOM 1383 N N . PRO A 1 176 ? 4.878 -16.684 -4.264 1.00 93.62 176 PRO A N 1
ATOM 1384 C CA . PRO A 1 176 ? 5.468 -17.024 -5.561 1.00 93.62 176 PRO A CA 1
ATOM 1385 C C . PRO A 1 176 ? 6.345 -15.907 -6.154 1.00 93.62 176 PRO A C 1
ATOM 1387 O O . PRO A 1 176 ? 7.053 -16.146 -7.132 1.00 93.62 176 PRO A O 1
ATOM 1390 N N . LEU A 1 177 ? 6.322 -14.690 -5.594 1.00 94.31 177 LEU A N 1
ATOM 1391 C CA . LEU A 1 177 ? 7.202 -13.605 -6.026 1.00 94.31 177 LEU A CA 1
ATOM 1392 C C . LEU A 1 177 ? 8.683 -13.934 -5.749 1.00 94.31 177 LEU A C 1
ATOM 1394 O O . LEU A 1 177 ? 9.009 -14.624 -4.772 1.00 94.31 177 LEU A O 1
ATOM 1398 N N . PRO A 1 178 ? 9.622 -13.398 -6.550 1.00 93.50 178 PRO A N 1
ATOM 1399 C CA . PRO A 1 178 ? 11.044 -13.558 -6.274 1.00 93.50 178 PRO A CA 1
ATOM 1400 C C . PRO A 1 178 ? 11.414 -12.901 -4.933 1.00 93.50 178 PRO A C 1
ATOM 1402 O O . PRO A 1 178 ? 10.778 -11.943 -4.485 1.00 93.50 178 PRO A O 1
ATOM 1405 N N . GLU A 1 179 ? 12.465 -13.397 -4.272 1.00 93.06 179 GLU A N 1
ATOM 1406 C CA . GLU A 1 179 ? 12.943 -12.821 -3.000 1.00 93.06 179 GLU A CA 1
ATOM 1407 C C . GLU A 1 179 ? 13.347 -11.346 -3.171 1.00 93.06 179 GLU A C 1
ATOM 1409 O O . GLU A 1 179 ? 13.150 -10.530 -2.271 1.00 93.06 179 GLU A O 1
ATOM 1414 N N . ARG A 1 180 ? 13.898 -10.995 -4.341 1.00 92.12 180 ARG A N 1
ATOM 1415 C CA . ARG A 1 180 ? 14.421 -9.666 -4.685 1.00 92.12 180 ARG A CA 1
ATOM 1416 C C . ARG A 1 180 ? 14.010 -9.299 -6.116 1.00 92.12 180 ARG A C 1
ATOM 1418 O O . ARG A 1 180 ? 13.831 -10.217 -6.912 1.00 92.12 180 ARG A O 1
ATOM 1425 N N . PRO A 1 181 ? 13.889 -8.005 -6.460 1.00 90.75 181 PRO A N 1
ATOM 1426 C CA . PRO A 1 181 ? 13.637 -7.593 -7.839 1.00 90.75 181 PRO A CA 1
ATOM 1427 C C . PRO A 1 181 ? 14.816 -7.973 -8.738 1.00 90.75 181 PRO A C 1
ATOM 1429 O O . PRO A 1 181 ? 15.969 -7.900 -8.291 1.00 90.75 181 PRO A O 1
ATOM 1432 N N . ASP A 1 182 ? 14.549 -8.308 -10.000 1.00 90.62 182 ASP A N 1
ATOM 1433 C CA . ASP A 1 182 ? 15.605 -8.545 -10.985 1.00 90.62 182 ASP A CA 1
ATOM 1434 C C . ASP A 1 182 ? 16.244 -7.212 -11.402 1.00 90.62 182 ASP A C 1
ATOM 1436 O O . ASP A 1 182 ? 15.776 -6.486 -12.284 1.00 90.62 182 ASP A O 1
ATOM 1440 N N . ARG A 1 183 ? 17.343 -6.875 -10.722 1.00 89.44 183 ARG A N 1
ATOM 1441 C CA . ARG A 1 183 ? 18.097 -5.643 -10.971 1.00 89.44 183 ARG A CA 1
ATOM 1442 C C . ARG A 1 183 ? 18.770 -5.631 -12.336 1.00 89.44 183 ARG A C 1
ATOM 1444 O O . ARG A 1 183 ? 18.938 -4.547 -12.889 1.00 89.44 183 ARG A O 1
ATOM 1451 N N . ASP A 1 184 ? 19.159 -6.778 -12.877 1.00 91.31 184 ASP A N 1
ATOM 1452 C CA . ASP A 1 184 ? 19.864 -6.828 -14.155 1.00 91.31 184 ASP A CA 1
ATOM 1453 C C . ASP A 1 184 ? 18.885 -6.646 -15.312 1.00 91.31 184 ASP A C 1
ATOM 1455 O O . ASP A 1 184 ? 19.161 -5.854 -16.218 1.00 91.31 184 ASP A O 1
ATOM 1459 N N . LEU A 1 185 ? 17.695 -7.246 -15.216 1.00 89.25 185 LEU A N 1
ATOM 1460 C CA . LEU A 1 185 ? 16.571 -6.984 -16.112 1.00 89.25 185 LEU A CA 1
ATOM 1461 C C . LEU A 1 185 ? 16.080 -5.532 -15.999 1.00 89.25 185 LEU A C 1
ATOM 1463 O O . LEU A 1 185 ? 15.887 -4.881 -17.026 1.00 89.25 185 LEU A O 1
ATOM 1467 N N . ALA A 1 186 ? 15.961 -4.980 -14.785 1.00 87.38 186 ALA A N 1
ATOM 1468 C CA . ALA A 1 186 ? 15.594 -3.575 -14.574 1.00 87.38 186 ALA A CA 1
ATOM 1469 C C . ALA A 1 186 ? 16.611 -2.608 -15.200 1.00 87.38 186 ALA A C 1
ATOM 1471 O O . ALA A 1 186 ? 16.236 -1.680 -15.919 1.00 87.38 186 ALA A O 1
ATOM 1472 N N . ASN A 1 187 ? 17.906 -2.851 -14.982 1.00 89.25 187 ASN A N 1
ATOM 1473 C CA . ASN A 1 187 ? 18.982 -2.055 -15.566 1.00 89.25 187 ASN A CA 1
ATOM 1474 C C . ASN A 1 187 ? 19.050 -2.217 -17.094 1.00 89.25 187 ASN A C 1
ATOM 1476 O O . ASN A 1 187 ? 19.315 -1.245 -17.800 1.00 89.25 187 ASN A O 1
ATOM 1480 N N . ALA A 1 188 ? 18.819 -3.422 -17.626 1.00 90.38 188 ALA A N 1
ATOM 1481 C CA . ALA A 1 188 ? 18.771 -3.668 -19.065 1.00 90.38 188 ALA A CA 1
ATOM 1482 C C . ALA A 1 188 ? 17.595 -2.940 -19.723 1.00 90.38 188 ALA A C 1
ATOM 1484 O O . ALA A 1 188 ? 17.801 -2.244 -20.718 1.00 90.38 188 ALA A O 1
ATOM 1485 N N . TRP A 1 189 ? 16.401 -3.030 -19.131 1.00 88.06 189 TRP A N 1
ATOM 1486 C CA . TRP A 1 189 ? 15.217 -2.302 -19.577 1.00 88.06 189 TRP A CA 1
ATOM 1487 C C . TRP A 1 189 ? 15.448 -0.788 -19.560 1.00 88.06 189 TRP A C 1
ATOM 1489 O O . TRP A 1 189 ? 15.207 -0.122 -20.564 1.00 88.06 189 TRP A O 1
ATOM 1499 N N . LEU A 1 190 ? 16.005 -0.250 -18.468 1.00 84.81 190 LEU A N 1
ATOM 1500 C CA . LEU A 1 190 ? 16.302 1.177 -18.346 1.00 84.81 190 LEU A CA 1
ATOM 1501 C C . LEU A 1 190 ? 17.291 1.648 -19.425 1.00 84.81 190 LEU A C 1
ATOM 1503 O O . LEU A 1 190 ? 17.042 2.656 -20.084 1.00 84.81 190 LEU A O 1
ATOM 1507 N N . ARG A 1 191 ? 18.381 0.903 -19.668 1.00 86.62 191 ARG A N 1
ATOM 1508 C CA . ARG A 1 191 ? 19.337 1.215 -20.749 1.00 86.62 191 ARG A CA 1
ATOM 1509 C C . ARG A 1 191 ? 18.673 1.196 -22.127 1.00 86.62 191 ARG A C 1
ATOM 1511 O O . ARG A 1 191 ? 18.903 2.113 -22.910 1.00 86.62 191 ARG A O 1
ATOM 1518 N N . GLN A 1 192 ? 17.843 0.192 -22.413 1.00 84.75 192 GLN A N 1
ATOM 1519 C CA . GLN A 1 192 ? 17.106 0.095 -23.679 1.00 84.75 192 GLN A CA 1
ATOM 1520 C C . GLN A 1 192 ? 16.102 1.241 -23.849 1.00 84.75 192 GLN A C 1
ATOM 1522 O O . GLN A 1 192 ? 15.969 1.770 -24.949 1.00 84.75 192 GLN A O 1
ATOM 1527 N N . ALA A 1 193 ? 15.422 1.650 -22.775 1.00 81.44 193 ALA A N 1
ATOM 1528 C CA . ALA A 1 193 ? 14.517 2.792 -22.774 1.00 81.44 193 ALA A CA 1
ATOM 1529 C C . ALA A 1 193 ? 15.258 4.089 -23.143 1.00 81.44 193 ALA A C 1
ATOM 1531 O O . ALA A 1 193 ? 14.872 4.744 -24.110 1.00 81.44 193 ALA A O 1
ATOM 1532 N N . TYR A 1 194 ? 16.373 4.400 -22.466 1.00 75.62 194 TYR A N 1
ATOM 1533 C CA . TYR A 1 194 ? 17.225 5.547 -22.817 1.00 75.62 194 TYR A CA 1
ATOM 1534 C C . TYR A 1 194 ? 17.722 5.478 -24.268 1.00 75.62 194 TYR A C 1
ATOM 1536 O O . TYR A 1 194 ? 17.591 6.448 -25.008 1.00 75.62 194 TYR A O 1
ATOM 1544 N N . GLN A 1 195 ? 18.236 4.325 -24.708 1.00 80.25 195 GLN A N 1
ATOM 1545 C CA . GLN A 1 195 ? 18.717 4.146 -26.082 1.00 80.25 195 GLN A CA 1
ATOM 1546 C C . GLN A 1 195 ? 17.613 4.355 -27.125 1.00 80.25 195 GLN A C 1
ATOM 1548 O O . GLN A 1 195 ? 17.870 4.983 -28.148 1.00 80.25 195 GLN A O 1
ATOM 1553 N N . ARG A 1 196 ? 16.385 3.875 -26.886 1.00 77.12 196 ARG A N 1
ATOM 1554 C CA . ARG A 1 196 ? 15.238 4.068 -27.794 1.00 77.12 196 ARG A CA 1
ATOM 1555 C C . ARG A 1 196 ? 14.813 5.532 -27.892 1.00 77.12 196 ARG A C 1
ATOM 1557 O O . ARG A 1 196 ? 14.559 6.003 -28.997 1.00 77.12 196 ARG A O 1
ATOM 1564 N N . VAL A 1 197 ? 14.779 6.251 -26.768 1.00 69.88 197 VAL A N 1
ATOM 1565 C CA . VAL A 1 197 ? 14.497 7.697 -26.760 1.00 69.88 197 VAL A CA 1
ATOM 1566 C C . VAL A 1 197 ? 15.586 8.443 -27.539 1.00 69.88 197 VAL A C 1
ATOM 1568 O O . VAL A 1 197 ? 15.276 9.206 -28.445 1.00 69.88 197 VAL A O 1
ATOM 1571 N N . TRP A 1 198 ? 16.863 8.151 -27.275 1.00 67.50 198 TRP A N 1
ATOM 1572 C CA . TRP A 1 198 ? 18.000 8.871 -27.868 1.00 67.50 198 TRP A CA 1
ATOM 1573 C C . TRP A 1 198 ? 18.319 8.502 -29.328 1.00 67.50 198 TRP A C 1
ATOM 1575 O O . TRP A 1 198 ? 19.029 9.246 -29.999 1.00 67.50 198 TRP A O 1
ATOM 1585 N N . SER A 1 199 ? 17.827 7.364 -29.829 1.00 68.44 199 SER A N 1
ATOM 1586 C CA . SER A 1 199 ? 17.986 6.941 -31.235 1.00 68.44 199 SER A CA 1
ATOM 1587 C C . SER A 1 199 ? 16.780 7.262 -32.120 1.00 68.44 199 SER A C 1
ATOM 1589 O O . SER A 1 199 ? 16.862 7.102 -33.339 1.00 68.44 199 SER A O 1
ATOM 1591 N N . SER A 1 200 ? 15.674 7.732 -31.539 1.00 58.56 200 SER A N 1
ATOM 1592 C CA . SER A 1 200 ? 14.516 8.185 -32.307 1.00 58.56 200 SER A CA 1
ATOM 1593 C C . SER A 1 200 ? 14.844 9.508 -33.015 1.00 58.56 200 SER A C 1
ATOM 1595 O O . SER A 1 200 ? 15.310 10.441 -32.358 1.00 58.56 200 SER A O 1
ATOM 1597 N N . PRO A 1 201 ? 14.612 9.640 -34.336 1.00 52.34 201 PRO A N 1
ATOM 1598 C CA . PRO A 1 201 ? 14.821 10.906 -35.025 1.00 52.34 201 PRO A CA 1
ATOM 1599 C C . PRO A 1 201 ? 13.941 12.007 -34.430 1.00 52.34 201 PRO A C 1
ATOM 1601 O O . PRO A 1 201 ? 12.736 11.817 -34.254 1.00 52.34 201 PRO A O 1
ATOM 1604 N N . ILE A 1 202 ? 14.534 13.179 -34.186 1.00 52.03 202 ILE A N 1
ATOM 1605 C CA . ILE A 1 202 ? 13.798 14.393 -33.816 1.00 52.03 202 ILE A CA 1
ATOM 1606 C C . ILE A 1 202 ? 12.891 14.746 -34.998 1.00 52.03 202 ILE A C 1
ATOM 1608 O O . ILE A 1 202 ? 13.342 15.314 -35.996 1.00 52.03 202 ILE A O 1
ATOM 1612 N N . THR A 1 203 ? 11.622 14.359 -34.901 1.00 46.00 203 THR A N 1
ATOM 1613 C CA . THR A 1 203 ? 10.623 14.654 -35.927 1.00 46.00 203 THR A CA 1
ATOM 1614 C C . THR A 1 203 ? 10.253 16.127 -35.775 1.00 46.00 203 THR A C 1
ATOM 1616 O O . THR A 1 203 ? 9.674 16.509 -34.761 1.00 46.00 203 THR A O 1
ATOM 1619 N N . ARG A 1 204 ? 10.691 16.947 -36.735 1.00 35.88 204 ARG A N 1
ATOM 1620 C CA . ARG A 1 204 ? 10.409 18.390 -36.801 1.00 35.88 204 ARG A CA 1
ATOM 1621 C C . ARG A 1 204 ? 9.026 18.670 -37.376 1.00 35.88 204 ARG A C 1
ATOM 1623 O O . ARG A 1 204 ? 8.609 17.885 -38.254 1.00 35.88 204 ARG A O 1
#

Radius of gyration: 20.12 Å; Cα contacts (8 Å, |Δi|>4): 240; chains: 1; bounding box: 40×46×57 Å

Nearest PDB structures (foldseek):
  4tq4-assembly3_C  TM=4.110E-01  e=3.465E+00  Archaeoglobus fulgidus DSM 4304
  8zah-assembly2_B  TM=1.958E-01  e=1.874E+00  Campylobacter jejuni
  8zak-assembly1_A  TM=2.314E-01  e=3.664E+00  Campylobacter jejuni
  8zak-assembly2_B  TM=2.277E-01  e=6.774E+00  Campylobacter jejuni

Sequence (204 aa):
MKHSSPQFAAIAERSTILRVQVGSGVHGTAIQGQDDRDEMGICVEPPEYVVGLERFDDLGRELRAKPEIVLSRQAGMRFIGYLRSQRAGMLGHRKHTNRPELIEKYGFDAKYAMHMVRLGVQGVELLETGRITLPIPEPWLAWLRDLRQGKHTKDEALAAADELEAELEKLITTSPLPERPDRDLANAWLRQAYQRVWSSPITR

Mean predicted aligned error: 11.55 Å

Solvent-accessible surface area (backbone atoms only — not comparable to full-atom values): 11448 Å² total; per-residue (Å²): 131,82,71,85,40,74,65,50,48,51,53,48,73,73,36,39,46,40,73,41,71,35,59,41,57,50,50,61,49,46,49,95,92,72,68,65,91,39,70,48,65,47,65,60,93,48,67,44,72,76,73,70,74,77,82,75,59,68,66,54,56,54,53,68,74,43,49,71,39,70,47,24,30,59,53,37,61,50,30,51,52,50,22,54,51,23,49,37,35,47,74,58,79,38,86,95,67,66,50,64,74,38,28,75,74,61,76,36,29,30,68,31,44,30,53,18,35,51,32,26,57,50,35,42,43,29,41,73,69,74,45,76,70,78,53,47,60,81,70,56,35,60,52,40,36,37,27,48,72,51,76,46,54,71,64,58,43,47,53,55,31,52,55,32,46,52,51,34,61,51,34,50,76,68,32,86,50,43,77,57,44,40,60,67,59,39,51,50,50,52,52,50,50,54,50,52,64,74,68,51,78,85,83,126

Secondary structure (DSSP, 8-state):
----SHHHHHHHHHHEEEEEE-HHHHTT---TTS----EEEEE---HHHHTT-----THHHHHHT-GGGT--THHHHHHHHHHHHHHHHHTT-STT---HHHHHHHSS-HHHHHHHHHHHHHHHHHHHHS---SSPPTTHHHHHHHHHTT-S-HHHHHHHHHHHHHHHHHHHHH-SS-SS--HHHHHHHHHHHHHHHHHS----